Protein AF-A0A934HFM4-F1 (afdb_monomer)

Structure (mmCIF, N/CA/C/O backbone):
data_AF-A0A934HFM4-F1
#
_entry.id   AF-A0A934HFM4-F1
#
loop_
_atom_site.group_PDB
_atom_site.id
_atom_site.type_symbol
_atom_site.label_atom_id
_atom_site.label_alt_id
_atom_site.label_comp_id
_atom_site.label_asym_id
_atom_site.label_entity_id
_atom_site.label_seq_id
_atom_site.pdbx_PDB_ins_code
_atom_site.Cartn_x
_atom_site.Cartn_y
_atom_site.Cartn_z
_atom_site.occupancy
_atom_site.B_iso_or_equiv
_atom_site.auth_seq_id
_atom_site.auth_comp_id
_atom_site.auth_asym_id
_atom_site.auth_atom_id
_atom_site.pdbx_PDB_model_num
ATOM 1 N N . THR A 1 1 ? 18.816 9.258 -0.084 1.00 85.44 1 THR A N 1
ATOM 2 C CA . THR A 1 1 ? 20.287 9.435 -0.317 1.00 85.44 1 THR A CA 1
ATOM 3 C C . THR A 1 1 ? 20.471 10.249 -1.588 1.00 85.44 1 THR A C 1
ATOM 5 O O . THR A 1 1 ? 19.524 10.319 -2.346 1.00 85.44 1 THR A O 1
ATOM 8 N N . VAL A 1 2 ? 21.645 10.829 -1.895 1.00 91.50 2 VAL A N 1
ATOM 9 C CA . VAL A 1 2 ? 21.800 11.616 -3.150 1.00 91.50 2 VAL A CA 1
ATOM 10 C C . VAL A 1 2 ? 21.419 10.801 -4.392 1.00 91.50 2 VAL A C 1
ATOM 12 O O . VAL A 1 2 ? 20.672 11.290 -5.227 1.00 91.50 2 VAL A O 1
ATOM 15 N N . ALA A 1 3 ? 21.865 9.545 -4.488 1.00 91.69 3 ALA A N 1
ATOM 16 C CA . ALA A 1 3 ? 21.500 8.674 -5.605 1.00 91.69 3 ALA A CA 1
ATOM 17 C C . ALA A 1 3 ? 19.986 8.391 -5.676 1.00 91.69 3 ALA A C 1
ATOM 19 O O . ALA A 1 3 ? 19.441 8.343 -6.770 1.00 91.69 3 ALA A O 1
ATOM 20 N N . HIS A 1 4 ? 19.309 8.247 -4.530 1.00 93.00 4 HIS A N 1
ATOM 21 C CA . HIS A 1 4 ? 17.848 8.099 -4.447 1.00 93.00 4 HIS A CA 1
ATOM 22 C C . HIS A 1 4 ? 17.134 9.341 -4.989 1.00 93.00 4 HIS A C 1
ATOM 24 O O . HIS A 1 4 ? 16.337 9.233 -5.913 1.00 93.00 4 HIS A O 1
ATOM 30 N N . GLU A 1 5 ? 17.515 10.530 -4.511 1.00 93.12 5 GLU A N 1
ATOM 31 C CA . GLU A 1 5 ? 16.899 11.785 -4.964 1.00 93.12 5 GLU A CA 1
ATOM 32 C C . GLU A 1 5 ? 17.159 12.056 -6.452 1.00 93.12 5 GLU A C 1
ATOM 34 O O . GLU A 1 5 ? 16.320 12.622 -7.149 1.00 93.12 5 GLU A O 1
ATOM 39 N N . MET A 1 6 ? 18.310 11.624 -6.978 1.00 93.00 6 MET A N 1
ATOM 40 C CA . MET A 1 6 ? 18.587 11.714 -8.412 1.00 93.00 6 MET A CA 1
ATOM 41 C C . MET A 1 6 ? 17.616 10.873 -9.244 1.00 93.00 6 MET A C 1
ATOM 43 O O . MET A 1 6 ? 17.247 11.300 -10.335 1.00 93.00 6 MET A O 1
ATOM 47 N N . VAL A 1 7 ? 17.167 9.714 -8.750 1.00 92.69 7 VAL A N 1
ATOM 48 C CA . VAL A 1 7 ? 16.150 8.918 -9.454 1.00 92.69 7 VAL A CA 1
ATOM 49 C C . VAL A 1 7 ? 14.830 9.683 -9.529 1.00 92.69 7 VAL A C 1
ATOM 51 O O . VAL A 1 7 ? 14.215 9.682 -10.592 1.00 92.69 7 VAL A O 1
ATOM 54 N N . HIS A 1 8 ? 14.439 10.407 -8.476 1.00 93.19 8 HIS A N 1
ATOM 55 C CA . HIS A 1 8 ? 13.252 11.268 -8.518 1.00 93.19 8 HIS A CA 1
ATOM 56 C C . HIS A 1 8 ? 13.361 12.389 -9.559 1.00 93.19 8 HIS A C 1
ATOM 58 O O . HIS A 1 8 ? 12.376 12.707 -10.223 1.00 93.19 8 HIS A O 1
ATOM 64 N N . LEU A 1 9 ? 14.557 12.949 -9.777 1.00 91.06 9 LEU A N 1
ATOM 65 C CA . LEU A 1 9 ? 14.765 13.921 -10.857 1.00 91.06 9 LEU A CA 1
ATOM 66 C C . LEU A 1 9 ? 14.536 13.296 -12.240 1.00 91.06 9 LEU A C 1
ATOM 68 O O . LEU A 1 9 ? 13.876 13.910 -13.073 1.00 91.06 9 LEU A O 1
ATOM 72 N N . TYR A 1 10 ? 15.025 12.075 -12.480 1.00 89.69 10 TYR A N 1
ATOM 73 C CA . TYR A 1 10 ? 14.784 11.369 -13.746 1.00 89.69 10 TYR A CA 1
ATOM 74 C C . TYR A 1 10 ? 13.324 10.964 -13.921 1.00 89.69 10 TYR A C 1
ATOM 76 O O . TYR A 1 10 ? 12.765 11.096 -15.002 1.00 89.69 10 TYR A O 1
ATOM 84 N N . GLN A 1 11 ? 12.693 10.497 -12.852 1.00 91.44 11 GLN A N 1
ATOM 85 C CA . GLN A 1 11 ? 11.262 10.228 -12.804 1.00 91.44 11 GLN A CA 1
ATOM 86 C C . GLN A 1 11 ? 10.446 11.456 -13.223 1.00 91.44 11 GLN A C 1
ATOM 88 O O . GLN A 1 11 ? 9.577 11.347 -14.087 1.00 91.44 11 GLN A O 1
ATOM 93 N N . PHE A 1 12 ? 10.772 12.625 -12.666 1.00 89.69 12 PHE A N 1
ATOM 94 C CA . PHE A 1 12 ? 10.119 13.883 -13.008 1.00 89.69 12 PHE A CA 1
ATOM 95 C C . PHE A 1 12 ? 10.395 14.310 -14.455 1.00 89.69 12 PHE A C 1
ATOM 97 O O . PHE A 1 12 ? 9.470 14.706 -15.154 1.00 89.69 12 PHE A O 1
ATOM 104 N N . ASP A 1 13 ? 11.641 14.207 -14.922 1.00 86.50 13 ASP A N 1
ATOM 105 C CA . ASP A 1 13 ? 12.028 14.568 -16.294 1.00 86.50 13 ASP A CA 1
ATOM 106 C C . ASP A 1 13 ? 11.325 13.693 -17.345 1.00 86.50 13 ASP A C 1
ATOM 108 O O . ASP A 1 13 ? 10.886 14.178 -18.385 1.00 86.50 13 ASP A O 1
ATOM 112 N N . VAL A 1 14 ? 11.165 12.399 -17.049 1.00 84.06 14 VAL A N 1
ATOM 113 C CA . VAL A 1 14 ? 10.568 11.429 -17.971 1.00 84.06 14 VAL A CA 1
ATOM 114 C C . VAL A 1 14 ? 9.040 11.492 -17.960 1.00 84.06 14 VAL A C 1
ATOM 116 O O . VAL A 1 14 ? 8.435 11.505 -19.027 1.00 84.06 14 VAL A O 1
ATOM 119 N N . ILE A 1 15 ? 8.406 11.516 -16.783 1.00 82.12 15 ILE A N 1
ATOM 120 C CA . ILE A 1 15 ? 6.938 11.407 -16.648 1.00 82.12 15 ILE A CA 1
ATOM 121 C C . ILE A 1 15 ? 6.260 12.786 -16.530 1.00 82.12 15 ILE A C 1
ATOM 123 O O . ILE A 1 15 ? 5.061 12.911 -16.767 1.00 82.12 15 ILE A O 1
ATOM 127 N N . GLY A 1 16 ? 7.014 13.851 -16.244 1.00 78.31 16 GLY A N 1
ATOM 128 C CA . GLY A 1 16 ? 6.526 15.232 -16.269 1.00 78.31 16 GLY A CA 1
ATOM 129 C C . GLY A 1 16 ? 5.742 15.673 -15.028 1.00 78.31 16 GLY A C 1
ATOM 130 O O . GLY A 1 16 ? 5.016 16.666 -15.098 1.00 78.31 16 GLY A O 1
ATOM 131 N N . GLY A 1 17 ? 5.852 14.967 -13.898 1.00 74.94 17 GLY A N 1
ATOM 132 C CA . GLY A 1 17 ? 5.107 15.323 -12.690 1.00 74.94 17 GLY A CA 1
ATOM 133 C C . GLY A 1 17 ? 5.270 14.365 -11.512 1.00 74.94 17 GLY A C 1
ATOM 134 O O . GLY A 1 17 ? 6.190 13.549 -11.475 1.00 74.94 17 GLY A O 1
ATOM 135 N N . ILE A 1 18 ? 4.362 14.505 -10.537 1.00 66.62 18 ILE A N 1
ATOM 136 C CA . ILE A 1 18 ? 4.254 13.610 -9.378 1.00 66.62 18 ILE A CA 1
ATOM 137 C C . ILE A 1 18 ? 3.923 12.207 -9.884 1.00 66.62 18 ILE A C 1
ATOM 139 O O . ILE A 1 18 ? 2.978 12.023 -10.651 1.00 66.62 18 ILE A O 1
ATOM 143 N N . ILE A 1 19 ? 4.715 11.229 -9.453 1.00 75.50 19 ILE A N 1
ATOM 144 C CA . ILE A 1 19 ? 4.463 9.824 -9.746 1.00 75.50 19 ILE A CA 1
ATOM 145 C C . ILE A 1 19 ? 3.666 9.239 -8.593 1.00 75.50 19 ILE A C 1
ATOM 147 O O . ILE A 1 19 ? 4.213 8.990 -7.521 1.00 75.50 19 ILE A O 1
ATOM 151 N N . ASP A 1 20 ? 2.394 8.974 -8.858 1.00 76.00 20 ASP A N 1
ATOM 152 C CA . ASP A 1 20 ? 1.568 8.132 -8.007 1.00 76.00 20 ASP A CA 1
ATOM 153 C C . ASP A 1 20 ? 1.519 6.698 -8.549 1.00 76.00 20 ASP A C 1
ATOM 155 O O . ASP A 1 20 ? 1.559 6.484 -9.769 1.00 76.00 20 ASP A O 1
ATOM 159 N N . PRO A 1 21 ? 1.406 5.696 -7.663 1.00 88.19 21 PRO A N 1
ATOM 160 C CA . PRO A 1 21 ? 1.379 5.785 -6.199 1.00 88.19 21 PRO A CA 1
ATOM 161 C C . PRO A 1 21 ? 2.775 5.950 -5.565 1.00 88.19 21 PRO A C 1
ATOM 163 O O . PRO A 1 21 ? 3.782 5.488 -6.103 1.00 88.19 21 PRO A O 1
ATOM 166 N N . LEU A 1 22 ? 2.821 6.533 -4.363 1.00 87.94 22 LEU A N 1
ATOM 167 C CA . LEU A 1 22 ? 4.051 6.829 -3.613 1.00 87.94 22 LEU A CA 1
ATOM 168 C C . LEU A 1 22 ? 4.998 5.626 -3.462 1.00 87.94 22 LEU A C 1
ATOM 170 O O . LEU A 1 22 ? 6.202 5.748 -3.682 1.00 87.94 22 LEU A O 1
ATOM 174 N N . TRP A 1 23 ? 4.462 4.438 -3.161 1.00 91.94 23 TRP A N 1
ATOM 175 C CA . TRP A 1 23 ? 5.264 3.215 -3.041 1.00 91.94 23 TRP A CA 1
ATOM 176 C C . TRP A 1 23 ? 6.020 2.879 -4.336 1.00 91.94 23 TRP A C 1
ATOM 178 O O . TRP A 1 23 ? 7.121 2.337 -4.283 1.00 91.94 23 TRP A O 1
ATOM 188 N N . TRP A 1 24 ? 5.468 3.214 -5.507 1.00 92.31 24 TRP A N 1
ATOM 189 C CA . TRP A 1 24 ? 6.114 2.971 -6.797 1.00 92.31 24 TRP A CA 1
ATOM 190 C C . TRP A 1 24 ? 7.211 3.994 -7.076 1.00 92.31 24 TRP A C 1
ATOM 192 O O . TRP A 1 24 ? 8.294 3.624 -7.534 1.00 92.31 24 TRP A O 1
ATOM 202 N N . ALA A 1 25 ? 6.960 5.274 -6.793 1.00 91.94 25 ALA A N 1
ATOM 203 C CA . ALA A 1 25 ? 7.964 6.325 -6.944 1.00 91.94 25 ALA A CA 1
ATOM 204 C C . ALA A 1 25 ? 9.187 6.046 -6.058 1.00 91.94 25 ALA A C 1
ATOM 206 O O . ALA A 1 25 ? 10.320 5.986 -6.546 1.00 91.94 25 ALA A O 1
ATOM 207 N N . GLU A 1 26 ? 8.942 5.781 -4.779 1.00 91.44 26 GLU A N 1
ATOM 208 C CA . GLU A 1 26 ? 9.978 5.541 -3.779 1.00 91.44 26 GLU A CA 1
ATOM 209 C C . GLU A 1 26 ? 10.646 4.177 -3.922 1.00 91.44 26 GLU A C 1
ATOM 211 O O . GLU A 1 26 ? 11.866 4.059 -3.802 1.00 91.44 26 GLU A O 1
ATOM 216 N N . GLY A 1 27 ? 9.871 3.139 -4.242 1.00 92.62 27 GLY A N 1
ATOM 217 C CA . GLY A 1 27 ? 10.393 1.804 -4.510 1.00 92.62 27 GLY A CA 1
ATOM 218 C C . GLY A 1 27 ? 11.357 1.790 -5.694 1.00 92.62 27 GLY A C 1
ATOM 219 O O . GLY A 1 27 ? 12.437 1.207 -5.600 1.00 92.62 27 GLY A O 1
ATOM 220 N N . GLN A 1 28 ? 11.027 2.494 -6.784 1.00 91.88 28 GLN A N 1
ATOM 221 C CA . GLN A 1 28 ? 11.945 2.678 -7.912 1.00 91.88 28 GLN A CA 1
ATOM 222 C C . GLN A 1 28 ? 13.210 3.426 -7.492 1.00 91.88 28 GLN A C 1
ATOM 224 O O . GLN A 1 28 ? 14.312 2.976 -7.807 1.00 91.88 28 GLN A O 1
ATOM 229 N N . ALA A 1 29 ? 13.072 4.545 -6.778 1.00 92.25 29 ALA A N 1
ATOM 230 C CA . ALA A 1 29 ? 14.218 5.331 -6.334 1.00 92.25 29 ALA A CA 1
ATOM 231 C C . ALA A 1 29 ? 15.156 4.520 -5.433 1.00 92.25 29 ALA A C 1
ATOM 233 O O . ALA A 1 29 ? 16.379 4.549 -5.610 1.00 92.25 29 ALA A O 1
ATOM 234 N N . ASN A 1 30 ? 14.598 3.691 -4.552 1.00 90.88 30 ASN A N 1
ATOM 235 C CA . ASN A 1 30 ? 15.382 2.809 -3.703 1.00 90.88 30 ASN A CA 1
ATOM 236 C C . ASN A 1 30 ? 16.054 1.691 -4.521 1.00 90.88 30 ASN A C 1
ATOM 238 O O . ASN A 1 30 ? 17.256 1.460 -4.376 1.00 90.88 30 ASN A O 1
ATOM 242 N N . TRP A 1 31 ? 15.314 1.049 -5.432 1.00 92.25 31 TRP A N 1
ATOM 243 C CA . TRP A 1 31 ? 15.823 -0.042 -6.267 1.00 92.25 31 TRP A CA 1
ATOM 244 C C . TRP A 1 31 ? 16.975 0.416 -7.175 1.00 92.25 31 TRP A C 1
ATOM 246 O O . TRP A 1 31 ? 18.051 -0.187 -7.156 1.00 92.25 31 TRP A O 1
ATOM 256 N N . PHE A 1 32 ? 16.794 1.521 -7.910 1.00 91.00 32 PHE A N 1
ATOM 257 C CA . PHE A 1 32 ? 17.807 2.067 -8.822 1.00 91.00 32 PHE A CA 1
ATOM 258 C C . PHE A 1 32 ? 19.017 2.662 -8.092 1.00 91.00 32 PHE A C 1
ATOM 260 O O . PHE A 1 32 ? 20.119 2.650 -8.639 1.00 91.00 32 PHE A O 1
ATOM 267 N N . SER A 1 33 ? 18.850 3.162 -6.863 1.00 90.25 33 SER A N 1
ATOM 268 C CA . SER A 1 33 ? 19.958 3.761 -6.109 1.00 90.25 33 SER A CA 1
ATOM 269 C C . SER A 1 33 ? 20.788 2.757 -5.308 1.00 90.25 33 SER A C 1
ATOM 271 O O . SER A 1 33 ? 21.957 3.034 -5.030 1.00 90.25 33 SER A O 1
ATOM 273 N N . ARG A 1 34 ? 20.215 1.607 -4.926 1.00 81.62 34 ARG A N 1
ATOM 274 C CA . ARG A 1 34 ? 20.880 0.615 -4.059 1.00 81.62 34 ARG A CA 1
ATOM 275 C C . ARG A 1 34 ? 21.096 -0.756 -4.698 1.00 81.62 34 ARG A C 1
ATOM 277 O O . ARG A 1 34 ? 21.704 -1.612 -4.062 1.00 81.62 34 ARG A O 1
ATOM 284 N N . GLY A 1 35 ? 20.643 -0.969 -5.935 1.00 63.75 35 GLY A N 1
ATOM 285 C CA . GLY A 1 35 ? 20.984 -2.152 -6.730 1.00 63.75 35 GLY A CA 1
ATOM 286 C C . GLY A 1 35 ? 20.452 -3.473 -6.169 1.00 63.75 35 GLY A C 1
ATOM 287 O O . GLY A 1 35 ? 21.178 -4.462 -6.166 1.00 63.75 35 GLY A O 1
ATOM 288 N N . GLY A 1 36 ? 19.203 -3.499 -5.690 1.00 58.69 36 GLY A N 1
ATOM 289 C CA . GLY A 1 36 ? 18.570 -4.739 -5.220 1.00 58.69 36 GLY A CA 1
ATOM 290 C C . GLY A 1 36 ? 19.007 -5.173 -3.817 1.00 58.69 36 GLY A C 1
ATOM 291 O O . GLY A 1 36 ? 19.339 -6.335 -3.599 1.00 58.69 36 GLY A O 1
ATOM 292 N N . THR A 1 37 ? 18.990 -4.241 -2.854 1.00 63.06 37 THR A N 1
ATOM 293 C CA . THR A 1 37 ? 19.002 -4.561 -1.405 1.00 63.06 37 THR A CA 1
ATOM 294 C C . THR A 1 37 ? 17.959 -5.658 -1.109 1.00 63.06 37 THR A C 1
ATOM 296 O O . THR A 1 37 ? 16.985 -5.745 -1.858 1.00 63.06 37 THR A O 1
ATOM 299 N N . PRO A 1 38 ? 18.100 -6.513 -0.075 1.00 80.12 38 PRO A N 1
ATOM 300 C CA . PRO A 1 38 ? 17.178 -7.634 0.124 1.00 80.12 38 PRO A CA 1
ATOM 301 C C . PRO A 1 38 ? 15.813 -7.197 0.699 1.00 80.12 38 PRO A C 1
ATOM 303 O O . PRO A 1 38 ? 15.416 -7.595 1.793 1.00 80.12 38 PRO A O 1
ATOM 306 N N . TYR A 1 39 ? 15.068 -6.393 -0.064 1.00 90.12 39 TYR A N 1
ATOM 307 C CA . TYR A 1 39 ? 13.703 -5.952 0.231 1.00 90.12 39 TYR A CA 1
ATOM 308 C C . TYR A 1 39 ? 12.799 -7.156 0.507 1.00 90.12 39 TYR A C 1
ATOM 310 O O . TYR A 1 39 ? 12.068 -7.188 1.493 1.00 90.12 39 TYR A O 1
ATOM 318 N N . ASP A 1 40 ? 12.934 -8.205 -0.308 1.00 92.88 40 ASP A N 1
ATOM 319 C CA . ASP A 1 40 ? 12.145 -9.425 -0.168 1.00 92.88 40 ASP A CA 1
ATOM 320 C C . ASP A 1 40 ? 12.446 -10.175 1.140 1.00 92.88 40 ASP A C 1
ATOM 322 O O . ASP A 1 40 ? 11.560 -10.826 1.687 1.00 92.88 40 ASP A O 1
ATOM 326 N N . GLU A 1 41 ? 13.676 -10.116 1.666 1.00 92.31 41 GLU A N 1
ATOM 327 C CA . GLU A 1 41 ? 14.017 -10.759 2.945 1.00 92.31 41 GLU A CA 1
ATOM 328 C C . GLU A 1 41 ? 13.379 -10.019 4.120 1.00 92.31 41 GLU A C 1
ATOM 330 O O . GLU A 1 41 ? 12.773 -10.659 4.984 1.00 92.31 41 GLU A O 1
ATOM 335 N N . ARG A 1 42 ? 13.448 -8.678 4.125 1.00 92.31 42 ARG A N 1
ATOM 336 C CA . ARG A 1 42 ? 12.773 -7.867 5.146 1.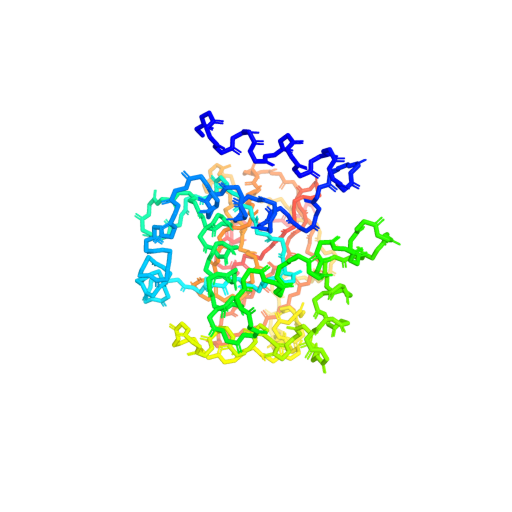00 92.31 42 ARG A CA 1
ATOM 337 C C . ARG A 1 42 ? 11.263 -8.068 5.092 1.00 92.31 42 ARG A C 1
ATOM 339 O O . ARG A 1 42 ? 10.660 -8.317 6.132 1.00 92.31 42 ARG A O 1
ATOM 346 N N . LEU A 1 43 ? 10.651 -8.047 3.906 1.00 94.69 43 LEU A N 1
ATOM 347 C CA . LEU A 1 43 ? 9.214 -8.297 3.775 1.00 94.69 43 LEU A CA 1
ATOM 348 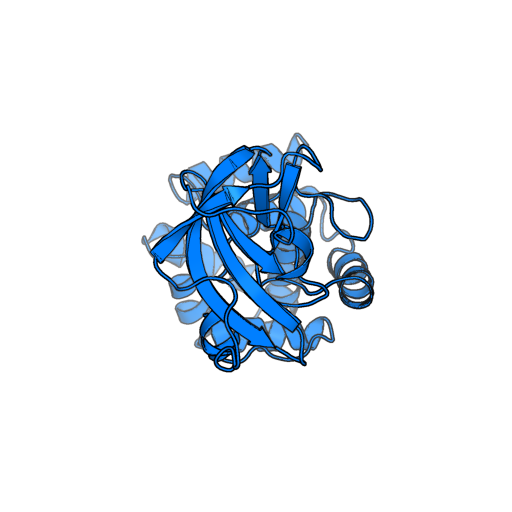C C . LEU A 1 43 ? 8.838 -9.699 4.265 1.00 94.69 43 LEU A C 1
ATOM 350 O O . LEU A 1 43 ? 7.905 -9.824 5.052 1.00 94.69 43 LEU A O 1
ATOM 354 N N . ARG A 1 44 ? 9.592 -10.746 3.898 1.00 94.50 44 ARG A N 1
ATOM 355 C CA . ARG A 1 44 ? 9.366 -12.111 4.414 1.00 94.50 44 ARG A CA 1
ATOM 356 C C . ARG A 1 44 ? 9.456 -12.186 5.936 1.00 94.50 44 ARG A C 1
ATOM 358 O O . ARG A 1 44 ? 8.677 -12.913 6.546 1.00 94.50 44 ARG A O 1
ATOM 365 N N . HIS A 1 45 ? 10.359 -11.429 6.556 1.00 93.56 45 HIS A N 1
ATOM 366 C CA . HIS A 1 45 ? 10.408 -11.310 8.010 1.00 93.56 45 HIS A CA 1
ATOM 367 C C . HIS A 1 45 ? 9.178 -10.576 8.566 1.00 93.56 45 HIS A C 1
ATOM 369 O O . HIS A 1 45 ? 8.513 -11.100 9.461 1.00 93.56 45 HIS A O 1
ATOM 375 N N . LEU A 1 46 ? 8.833 -9.415 8.006 1.00 92.75 46 LEU A N 1
ATOM 376 C CA . LEU A 1 46 ? 7.698 -8.592 8.433 1.00 92.75 46 LEU A CA 1
ATOM 377 C C . LEU A 1 46 ? 6.368 -9.343 8.374 1.00 92.75 46 LEU A C 1
ATOM 379 O O . LEU A 1 46 ? 5.568 -9.214 9.291 1.00 92.75 46 LEU A O 1
ATOM 383 N N . ILE A 1 47 ? 6.152 -10.188 7.365 1.00 93.62 47 ILE A N 1
ATOM 384 C CA . ILE A 1 47 ? 4.925 -10.992 7.219 1.00 93.62 47 ILE A CA 1
ATOM 385 C C . ILE A 1 47 ? 4.692 -11.927 8.423 1.00 93.62 47 ILE A C 1
ATOM 387 O O . ILE A 1 47 ? 3.554 -12.273 8.755 1.00 93.62 47 ILE A O 1
ATOM 391 N N . THR A 1 48 ? 5.760 -12.327 9.124 1.00 92.31 48 THR A N 1
ATOM 392 C CA . THR A 1 48 ? 5.642 -13.120 10.360 1.00 92.31 48 THR A CA 1
ATOM 393 C C . THR A 1 48 ? 5.189 -12.292 11.565 1.00 92.31 48 THR A C 1
ATOM 395 O O . THR A 1 48 ? 4.686 -12.856 12.535 1.00 92.31 48 THR A O 1
ATOM 398 N N . LEU A 1 49 ? 5.329 -10.966 11.499 1.00 91.50 49 LEU A N 1
ATOM 399 C CA . LEU A 1 49 ? 5.077 -10.030 12.594 1.00 91.50 49 LEU A CA 1
ATOM 400 C C . LEU A 1 49 ? 3.778 -9.233 12.408 1.00 91.50 49 LEU A C 1
ATOM 402 O O . LEU A 1 49 ? 3.092 -8.957 13.388 1.00 91.50 49 LEU A O 1
ATOM 406 N N . GLN A 1 50 ? 3.429 -8.886 11.169 1.00 90.38 50 GLN A N 1
ATOM 407 C CA . GLN A 1 50 ? 2.305 -8.010 10.829 1.00 90.38 50 GLN A CA 1
ATOM 408 C C . GLN A 1 50 ? 1.636 -8.415 9.510 1.00 90.38 50 GLN A C 1
ATOM 410 O O . GLN A 1 50 ? 2.223 -9.137 8.701 1.00 90.38 50 GLN A O 1
ATOM 415 N N . ASP A 1 51 ? 0.424 -7.914 9.274 1.00 89.06 51 ASP A N 1
ATOM 416 C CA . ASP A 1 51 ? -0.208 -8.006 7.958 1.00 89.06 51 ASP A CA 1
ATOM 417 C C . ASP A 1 51 ? 0.387 -6.941 7.018 1.00 89.06 51 ASP A C 1
ATOM 419 O O . ASP A 1 51 ? 0.693 -5.822 7.435 1.0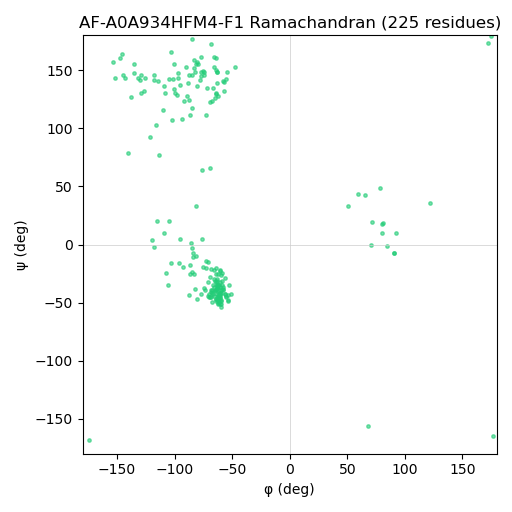0 89.06 51 ASP A O 1
ATOM 423 N N . LEU A 1 52 ? 0.585 -7.288 5.741 1.00 89.69 52 LEU A N 1
ATOM 424 C CA . LEU A 1 52 ? 1.026 -6.325 4.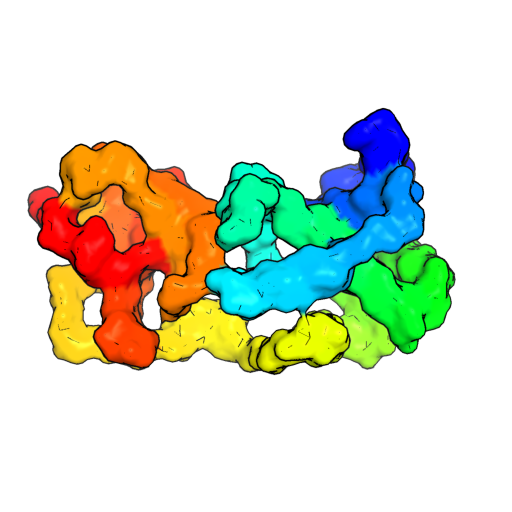727 1.00 89.69 52 LEU A CA 1
ATOM 425 C C . LEU A 1 52 ? -0.175 -5.752 3.966 1.00 89.69 52 LEU A C 1
ATOM 427 O O . LEU A 1 52 ? -1.042 -6.537 3.555 1.00 89.69 52 LEU A O 1
ATOM 431 N N . PRO A 1 53 ? -0.192 -4.430 3.707 1.00 87.94 53 PRO A N 1
ATOM 432 C CA . PRO A 1 53 ? -1.269 -3.776 2.985 1.00 87.94 53 PRO A CA 1
ATOM 433 C C . PRO A 1 53 ? -1.282 -4.210 1.515 1.00 87.94 53 PRO A C 1
ATOM 435 O O . PRO A 1 53 ? -0.392 -4.912 1.020 1.00 87.94 53 PRO A O 1
ATOM 438 N N . THR A 1 54 ? -2.323 -3.797 0.803 1.00 89.19 54 THR A N 1
ATOM 439 C CA . THR A 1 54 ? -2.421 -4.006 -0.644 1.00 89.19 54 THR A CA 1
ATOM 440 C C . THR A 1 54 ? -1.620 -2.941 -1.399 1.00 89.19 54 THR A C 1
ATOM 442 O O . THR A 1 54 ? -1.427 -1.839 -0.892 1.00 89.19 54 THR A O 1
ATOM 445 N N . LEU A 1 55 ? -1.167 -3.226 -2.624 1.00 90.88 55 LEU A N 1
ATOM 446 C CA . LEU A 1 55 ? -0.520 -2.200 -3.466 1.00 90.88 55 LEU A CA 1
ATOM 447 C C . LEU A 1 55 ? -1.526 -1.171 -4.013 1.00 90.88 55 LEU A C 1
ATOM 449 O O . LEU A 1 55 ? -1.129 -0.119 -4.509 1.00 90.88 55 LEU A O 1
ATOM 453 N N . THR A 1 56 ? -2.820 -1.475 -3.915 1.00 85.75 56 THR A N 1
ATOM 454 C CA . THR A 1 56 ? -3.933 -0.578 -4.244 1.00 85.75 56 THR A CA 1
ATOM 455 C C . THR A 1 56 ? -4.359 0.320 -3.082 1.00 85.75 56 THR A C 1
ATOM 457 O O . THR A 1 56 ? -5.038 1.314 -3.312 1.00 85.75 56 THR A O 1
ATOM 460 N N . SER A 1 57 ? -3.985 -0.013 -1.843 1.00 79.69 57 SER A N 1
ATOM 461 C CA . SER A 1 57 ? -4.201 0.854 -0.680 1.00 79.69 57 SER A CA 1
ATOM 462 C C . SER A 1 57 ? -3.094 1.896 -0.564 1.00 79.69 57 SER A C 1
ATOM 464 O O . SER A 1 57 ? -1.991 1.712 -1.078 1.00 79.69 57 SER A O 1
ATOM 466 N N . GLU A 1 58 ? -3.373 2.982 0.149 1.00 76.94 58 GLU A N 1
ATOM 467 C CA . GLU A 1 58 ? -2.356 3.970 0.486 1.00 76.94 58 GLU A CA 1
ATOM 468 C C . GLU A 1 58 ? -1.299 3.347 1.413 1.00 76.94 58 GLU A C 1
ATOM 470 O O . GLU A 1 58 ? -1.623 2.760 2.446 1.00 76.94 58 GLU A O 1
ATOM 475 N N . ILE A 1 59 ? -0.025 3.447 1.024 1.00 82.44 59 ILE A N 1
ATOM 476 C CA . ILE A 1 59 ? 1.108 2.937 1.802 1.00 82.44 59 ILE A CA 1
ATOM 477 C C . ILE A 1 59 ? 1.964 4.129 2.214 1.00 82.44 59 ILE A C 1
ATOM 479 O O . ILE A 1 59 ? 2.722 4.682 1.418 1.00 82.44 59 ILE A O 1
ATOM 483 N N . THR A 1 60 ? 1.838 4.519 3.475 1.00 72.31 60 THR A N 1
ATOM 484 C CA . THR A 1 60 ? 2.597 5.621 4.072 1.00 72.31 60 THR A CA 1
ATOM 485 C C . THR A 1 60 ? 4.052 5.226 4.340 1.00 72.31 60 THR A C 1
ATOM 487 O O . THR A 1 60 ? 4.326 4.088 4.727 1.00 72.31 60 THR A O 1
ATOM 490 N N . LEU A 1 61 ? 4.981 6.176 4.204 1.00 70.56 61 LEU A N 1
ATOM 491 C CA . LEU A 1 61 ? 6.429 5.929 4.304 1.00 70.56 61 LEU A CA 1
ATOM 492 C C . LEU A 1 61 ? 7.034 6.125 5.699 1.00 70.56 61 LEU A C 1
ATOM 494 O O . LEU A 1 61 ? 8.128 5.637 5.947 1.00 70.56 61 LEU A O 1
ATOM 498 N N . ASP A 1 62 ? 6.360 6.851 6.592 1.00 72.88 62 ASP A N 1
ATOM 499 C CA . ASP A 1 62 ? 6.967 7.316 7.852 1.00 72.88 62 ASP A CA 1
ATOM 500 C C . ASP A 1 62 ? 6.426 6.599 9.096 1.00 72.88 62 ASP A C 1
ATOM 502 O O . ASP A 1 62 ? 6.708 6.979 10.237 1.00 72.88 62 ASP A O 1
ATOM 506 N N . ILE A 1 63 ? 5.646 5.537 8.896 1.00 77.00 63 ILE A N 1
ATOM 507 C CA . ILE A 1 63 ? 5.086 4.753 9.993 1.00 77.00 63 ILE A CA 1
ATOM 508 C C . ILE A 1 63 ? 6.046 3.615 10.318 1.00 77.00 63 ILE A C 1
ATOM 510 O O . ILE A 1 63 ? 6.388 2.805 9.458 1.00 77.00 63 ILE A O 1
ATOM 514 N N . LYS A 1 64 ? 6.482 3.538 11.581 1.00 84.81 64 LYS A N 1
ATOM 515 C CA . LYS A 1 64 ? 7.292 2.413 12.059 1.00 84.81 64 LYS A CA 1
ATOM 516 C C . LYS A 1 64 ? 6.489 1.123 11.991 1.00 84.81 64 LYS A C 1
ATOM 518 O O . LYS A 1 64 ? 5.388 1.044 12.527 1.00 84.81 64 LYS A O 1
ATOM 523 N N . GLN A 1 65 ? 7.092 0.118 11.376 1.00 88.44 65 GLN A N 1
ATOM 524 C CA . GLN A 1 65 ? 6.538 -1.224 11.278 1.00 88.44 65 GLN A CA 1
ATOM 525 C C . GLN A 1 65 ? 6.870 -2.045 12.532 1.00 88.44 65 GLN A C 1
ATOM 527 O O . GLN A 1 65 ? 7.584 -1.583 13.426 1.00 88.44 65 GLN A O 1
ATOM 532 N N . ALA A 1 66 ? 6.363 -3.273 12.611 1.00 88.31 66 ALA A N 1
ATOM 533 C CA . ALA A 1 66 ? 6.554 -4.181 13.741 1.00 88.31 66 ALA A CA 1
ATOM 534 C C . ALA A 1 66 ? 8.029 -4.544 14.001 1.00 88.31 66 ALA A C 1
ATOM 536 O O . ALA A 1 66 ? 8.383 -4.901 15.123 1.00 88.31 66 ALA A O 1
ATOM 537 N N . ASP A 1 67 ? 8.901 -4.408 13.000 1.00 89.12 67 ASP A N 1
ATOM 538 C CA . ASP A 1 67 ? 10.357 -4.544 13.141 1.00 89.12 67 ASP A CA 1
ATOM 539 C C . ASP A 1 67 ? 11.068 -3.244 13.578 1.00 89.12 67 ASP A C 1
ATOM 541 O O . ASP A 1 67 ? 12.289 -3.212 13.731 1.00 89.12 67 ASP A O 1
ATOM 545 N N . GLY A 1 68 ? 10.312 -2.166 13.803 1.00 88.00 68 GLY A N 1
ATOM 546 C CA . GLY A 1 68 ? 10.796 -0.866 14.261 1.00 88.00 68 GLY A CA 1
ATOM 547 C C . GLY A 1 68 ? 11.304 0.071 13.161 1.00 88.00 68 GLY A C 1
ATOM 548 O O . GLY A 1 68 ? 11.688 1.202 13.482 1.00 88.00 68 GLY A O 1
ATOM 549 N N . LEU A 1 69 ? 11.296 -0.352 11.893 1.00 87.25 69 LEU A N 1
ATOM 550 C CA . LEU A 1 69 ? 11.799 0.422 10.754 1.00 87.25 69 LEU A CA 1
ATOM 551 C C . LEU A 1 69 ? 10.644 1.075 9.964 1.00 87.25 69 LEU A C 1
ATOM 553 O O . LEU A 1 69 ? 9.590 0.453 9.819 1.00 87.25 69 LEU A O 1
ATOM 557 N N . PRO A 1 70 ? 10.801 2.307 9.441 1.00 85.31 70 PRO A N 1
ATOM 558 C CA . PRO A 1 70 ? 9.715 3.024 8.766 1.00 85.31 70 PRO A CA 1
ATOM 559 C C . PRO A 1 70 ? 9.540 2.668 7.276 1.00 85.31 70 PRO A C 1
ATOM 561 O O . PRO A 1 70 ? 8.517 2.984 6.690 1.00 85.31 70 PRO A O 1
ATOM 564 N N . ASP A 1 71 ? 10.475 1.943 6.655 1.00 88.06 71 ASP A N 1
ATOM 565 C CA . ASP A 1 71 ? 10.626 1.934 5.189 1.00 88.06 71 ASP A CA 1
ATOM 566 C C . ASP A 1 71 ? 9.655 1.009 4.408 1.00 88.06 71 ASP A C 1
ATOM 568 O O . ASP A 1 71 ? 10.040 0.409 3.406 1.00 88.06 71 ASP A O 1
ATOM 572 N N . LEU A 1 72 ? 8.409 0.814 4.860 1.00 90.31 72 LEU A N 1
ATOM 573 C CA . LEU A 1 72 ? 7.507 -0.187 4.264 1.00 90.31 72 LEU A CA 1
ATOM 574 C C . LEU A 1 72 ? 7.204 0.078 2.784 1.00 90.31 72 LEU A C 1
ATOM 576 O O . LEU A 1 72 ? 7.322 -0.834 1.968 1.00 90.31 72 LEU A O 1
ATOM 580 N N . GLY A 1 73 ? 6.812 1.307 2.433 1.00 90.12 73 GLY A N 1
ATOM 581 C CA . GLY A 1 73 ? 6.467 1.644 1.047 1.00 90.12 73 GLY A CA 1
ATOM 582 C C . GLY A 1 73 ? 7.653 1.499 0.093 1.00 90.12 73 GLY A C 1
ATOM 583 O O . GLY A 1 73 ? 7.487 0.992 -1.017 1.00 90.12 73 GLY A O 1
ATOM 584 N N . TYR A 1 74 ? 8.857 1.844 0.557 1.00 91.62 74 TYR A N 1
ATOM 585 C CA . TYR A 1 74 ? 10.095 1.636 -0.192 1.00 91.62 74 TYR A CA 1
ATOM 586 C C . TYR A 1 74 ? 10.341 0.153 -0.477 1.00 91.62 74 TYR A C 1
ATOM 588 O O . TYR A 1 74 ? 10.643 -0.217 -1.611 1.00 91.62 74 TYR A O 1
ATOM 596 N N . ASP A 1 75 ? 10.207 -0.697 0.541 1.00 92.62 75 ASP A N 1
ATOM 597 C CA . ASP A 1 75 ? 10.466 -2.129 0.419 1.00 92.62 75 ASP A CA 1
ATOM 598 C C . ASP A 1 75 ? 9.416 -2.832 -0.431 1.00 92.62 75 ASP A C 1
ATOM 600 O O . ASP A 1 75 ? 9.771 -3.624 -1.302 1.00 92.62 75 ASP A O 1
ATOM 604 N N . MET A 1 76 ? 8.131 -2.534 -0.218 1.00 94.31 76 MET A N 1
ATOM 605 C CA . MET A 1 76 ? 7.044 -3.107 -1.012 1.00 94.31 76 MET A CA 1
ATOM 606 C C . MET A 1 76 ? 7.191 -2.739 -2.487 1.00 94.31 76 MET A C 1
ATOM 608 O O . MET A 1 76 ? 7.098 -3.618 -3.344 1.00 94.31 76 MET A O 1
ATOM 612 N N . GLY A 1 77 ? 7.496 -1.476 -2.796 1.00 94.06 77 GLY A N 1
ATOM 613 C CA . GLY A 1 77 ? 7.690 -1.056 -4.178 1.00 94.06 77 GLY A CA 1
ATOM 614 C C . GLY A 1 77 ? 8.932 -1.643 -4.829 1.00 94.06 77 GLY A C 1
ATOM 615 O O . GLY A 1 77 ? 8.854 -2.163 -5.941 1.00 94.06 77 GLY A O 1
ATOM 616 N N . ALA A 1 78 ? 10.070 -1.627 -4.134 1.00 94.19 78 ALA A N 1
ATOM 617 C CA . ALA A 1 78 ? 11.298 -2.204 -4.665 1.00 94.19 78 ALA A CA 1
ATOM 618 C C . ALA A 1 78 ? 11.202 -3.734 -4.822 1.00 94.19 78 ALA A C 1
ATOM 620 O O . ALA A 1 78 ? 11.718 -4.279 -5.798 1.00 94.19 78 ALA A O 1
ATOM 621 N N . SER A 1 79 ? 10.496 -4.419 -3.916 1.00 95.44 79 SER A N 1
ATOM 622 C CA . SER A 1 79 ? 10.172 -5.847 -4.019 1.00 95.44 79 SER A CA 1
ATOM 623 C C . SER A 1 79 ? 9.272 -6.148 -5.215 1.00 95.44 79 SER A C 1
ATOM 625 O O . SER A 1 79 ? 9.563 -7.064 -5.986 1.00 95.44 79 SER A O 1
ATOM 627 N N . PHE A 1 80 ? 8.206 -5.365 -5.416 1.00 95.38 80 PHE A N 1
ATOM 628 C CA . PHE A 1 80 ? 7.316 -5.546 -6.561 1.00 95.38 80 PHE A CA 1
ATOM 629 C C . PHE A 1 80 ? 8.066 -5.363 -7.884 1.00 95.38 80 PHE A C 1
ATOM 631 O O . PHE A 1 80 ? 7.914 -6.179 -8.789 1.00 95.38 80 PHE A O 1
ATOM 638 N N . ILE A 1 81 ? 8.941 -4.355 -7.976 1.00 93.88 81 ILE A N 1
ATOM 639 C CA . ILE A 1 81 ? 9.825 -4.164 -9.134 1.00 93.88 81 ILE A CA 1
ATOM 640 C C . ILE A 1 81 ? 10.736 -5.379 -9.305 1.00 93.88 81 ILE A C 1
ATOM 642 O O . ILE A 1 81 ? 10.768 -5.956 -10.386 1.00 93.88 81 ILE A O 1
ATOM 646 N N . ASN A 1 82 ? 11.431 -5.814 -8.250 1.00 93.00 82 ASN A N 1
ATOM 647 C CA . ASN A 1 82 ? 12.330 -6.967 -8.314 1.00 93.00 82 ASN A CA 1
ATOM 648 C C . ASN A 1 82 ? 11.623 -8.216 -8.868 1.00 93.00 82 ASN A C 1
ATOM 650 O O . ASN A 1 82 ? 12.101 -8.850 -9.811 1.00 93.00 82 ASN A O 1
ATOM 654 N N . TRP A 1 83 ? 10.439 -8.522 -8.333 1.00 94.62 83 TRP A N 1
ATOM 655 C CA . TRP A 1 83 ? 9.595 -9.616 -8.798 1.00 94.62 83 TRP A CA 1
ATOM 656 C C . TRP A 1 83 ? 9.143 -9.428 -10.251 1.00 94.62 83 TRP A C 1
ATOM 658 O O . TRP A 1 83 ? 9.263 -10.357 -11.053 1.00 94.62 83 TRP A O 1
ATOM 668 N N . LEU A 1 84 ? 8.668 -8.238 -10.618 1.00 94.81 84 LEU A N 1
ATOM 669 C CA . LEU A 1 84 ? 8.187 -7.941 -11.963 1.00 94.81 84 LEU A CA 1
ATOM 670 C C . LEU A 1 84 ? 9.294 -8.153 -13.002 1.00 94.81 84 LEU A C 1
ATOM 672 O O . LEU A 1 84 ? 9.088 -8.857 -13.990 1.00 94.81 84 LEU A O 1
ATOM 676 N N . LEU A 1 85 ? 10.493 -7.613 -12.766 1.00 92.06 85 LEU A N 1
ATOM 677 C CA . LEU A 1 85 ? 11.619 -7.779 -13.690 1.00 92.06 85 LEU A CA 1
ATOM 678 C C . LEU A 1 85 ? 12.063 -9.246 -13.769 1.00 92.06 85 LEU A C 1
ATOM 680 O O . LEU A 1 85 ? 12.349 -9.739 -14.861 1.00 92.06 85 LEU A O 1
ATOM 684 N N . ALA A 1 86 ? 12.070 -9.967 -12.646 1.00 92.50 86 ALA A N 1
ATOM 685 C CA . ALA A 1 86 ? 12.452 -11.376 -12.615 1.00 92.50 86 ALA A CA 1
ATOM 686 C C . ALA A 1 86 ? 11.477 -12.296 -13.377 1.00 92.50 86 ALA A C 1
ATOM 688 O O . ALA A 1 86 ? 11.908 -13.320 -13.905 1.00 92.50 86 ALA A O 1
ATOM 689 N N . ASN A 1 87 ? 10.187 -11.949 -13.451 1.00 94.25 87 ASN A N 1
ATOM 690 C CA . ASN A 1 87 ? 9.147 -12.838 -13.990 1.00 94.25 87 ASN A CA 1
ATOM 691 C C . ASN A 1 87 ? 8.605 -12.420 -15.365 1.00 94.25 87 ASN A C 1
ATOM 693 O O . ASN A 1 87 ? 8.115 -13.270 -16.105 1.00 94.25 87 ASN A O 1
ATOM 697 N N . TYR A 1 88 ? 8.699 -11.138 -15.726 1.00 92.50 88 TYR A N 1
ATOM 698 C CA . TYR A 1 88 ? 7.987 -10.584 -16.883 1.00 92.50 88 TYR A CA 1
ATOM 699 C C . TYR A 1 88 ? 8.893 -9.995 -17.975 1.00 92.50 88 TYR A C 1
ATOM 701 O O . TYR A 1 88 ? 8.391 -9.518 -18.990 1.00 92.50 88 TYR A O 1
ATOM 709 N N . GLY A 1 89 ? 10.219 -10.090 -17.837 1.00 87.19 89 GLY A N 1
ATOM 710 C CA . GLY A 1 89 ? 11.146 -9.786 -18.937 1.00 87.19 89 GLY A CA 1
ATOM 711 C C . GLY A 1 89 ? 12.158 -8.685 -18.651 1.00 87.19 89 GLY A C 1
ATOM 712 O O . GLY A 1 89 ? 12.488 -7.928 -19.557 1.00 87.19 89 GLY A O 1
ATOM 713 N N . GLY A 1 90 ? 12.654 -8.598 -17.417 1.00 91.31 90 GLY A N 1
ATOM 714 C CA . GLY A 1 90 ? 13.793 -7.753 -17.074 1.00 91.31 90 GLY A CA 1
ATOM 715 C C . GLY A 1 90 ? 13.502 -6.260 -17.173 1.00 91.31 90 GLY A C 1
ATOM 716 O O . GLY A 1 90 ? 12.360 -5.817 -17.070 1.00 91.31 90 GLY A O 1
ATOM 717 N N . ILE A 1 91 ? 14.557 -5.472 -17.365 1.00 92.06 91 ILE A N 1
ATOM 718 C CA . ILE A 1 91 ? 14.476 -4.008 -17.394 1.00 92.06 91 ILE A CA 1
ATOM 719 C C . ILE A 1 91 ? 13.630 -3.486 -18.568 1.00 92.06 91 ILE A C 1
ATOM 721 O O . ILE A 1 91 ? 13.015 -2.427 -18.468 1.00 92.06 91 ILE A O 1
ATOM 725 N N . GLU A 1 92 ? 13.518 -4.247 -19.658 1.00 95.00 92 GLU A N 1
ATOM 726 C CA . GLU A 1 92 ? 12.661 -3.924 -20.79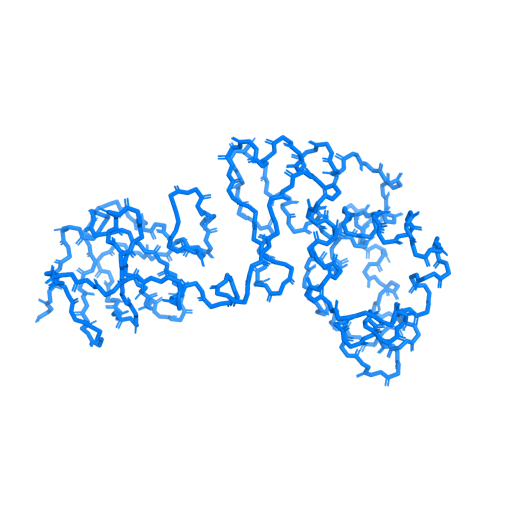7 1.00 95.00 92 GLU A CA 1
ATOM 727 C C . GLU A 1 92 ? 11.172 -3.882 -20.416 1.00 95.00 92 GLU A C 1
ATOM 729 O O . GLU A 1 92 ? 10.414 -3.089 -20.980 1.00 95.00 92 GLU A O 1
ATOM 734 N N . MET A 1 93 ? 10.747 -4.697 -19.442 1.00 94.19 93 MET A N 1
ATOM 735 C CA . MET A 1 93 ? 9.390 -4.658 -18.886 1.00 94.19 93 MET A CA 1
ATOM 736 C C . MET A 1 93 ? 9.115 -3.306 -18.215 1.00 94.19 93 MET A C 1
ATOM 738 O O . MET A 1 93 ? 8.114 -2.656 -18.521 1.00 94.19 93 MET A O 1
ATOM 742 N N . HIS A 1 94 ? 10.043 -2.836 -17.375 1.00 93.19 94 HIS A N 1
ATOM 743 C CA . HIS A 1 94 ? 9.962 -1.516 -16.740 1.00 93.19 94 HIS A CA 1
ATOM 744 C C . HIS A 1 94 ? 9.916 -0.390 -17.776 1.00 93.19 94 HIS A C 1
ATOM 746 O O . HIS A 1 94 ? 9.004 0.431 -17.735 1.00 93.19 94 HIS A O 1
ATOM 752 N N . ALA A 1 95 ? 10.804 -0.415 -18.774 1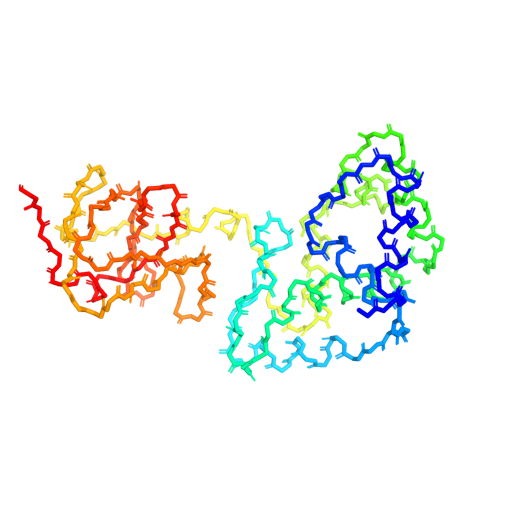.00 93.62 95 ALA A N 1
ATOM 753 C CA . ALA A 1 95 ? 10.837 0.602 -19.825 1.00 93.62 95 ALA A CA 1
ATOM 754 C C . ALA A 1 95 ? 9.510 0.704 -20.599 1.00 93.62 95 ALA A C 1
ATOM 756 O O . ALA A 1 95 ? 9.057 1.804 -20.924 1.00 93.62 95 ALA A O 1
ATOM 757 N N . ARG A 1 96 ? 8.852 -0.431 -20.878 1.00 96.12 96 ARG A N 1
ATOM 758 C CA . ARG A 1 96 ? 7.536 -0.44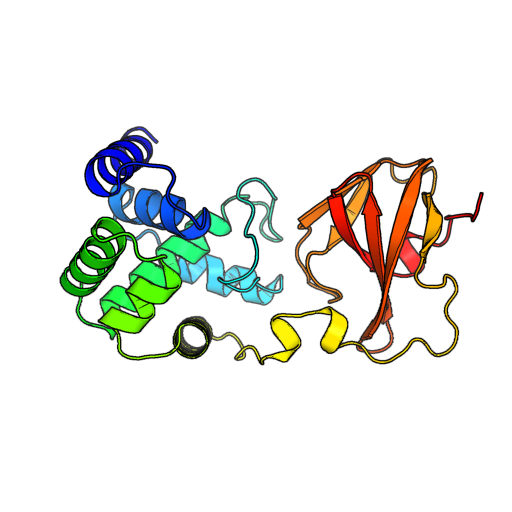7 -21.535 1.00 96.12 96 ARG A CA 1
ATOM 759 C C . ARG A 1 96 ? 6.440 0.148 -20.650 1.00 96.12 96 ARG A C 1
ATOM 761 O O . ARG A 1 96 ? 5.593 0.862 -21.178 1.00 96.12 96 ARG A O 1
ATOM 768 N N . ILE A 1 97 ? 6.460 -0.114 -19.342 1.00 94.94 97 ILE A N 1
ATOM 769 C CA . ILE A 1 97 ? 5.519 0.489 -18.380 1.00 94.94 97 ILE A CA 1
ATOM 770 C C . ILE A 1 97 ? 5.731 1.998 -18.332 1.00 94.94 97 ILE A C 1
ATOM 772 O O . ILE A 1 97 ? 4.781 2.757 -18.505 1.00 94.94 97 ILE A O 1
ATOM 776 N N . THR A 1 98 ? 6.982 2.446 -18.203 1.00 93.12 98 THR A N 1
ATOM 777 C CA . THR A 1 98 ? 7.319 3.871 -18.230 1.00 93.12 98 THR A CA 1
ATOM 778 C C . THR A 1 98 ? 6.831 4.533 -19.518 1.00 93.12 98 THR A C 1
ATOM 780 O O . THR A 1 98 ? 6.234 5.600 -19.453 1.00 93.12 98 THR A O 1
ATOM 783 N N . ALA A 1 99 ? 6.985 3.892 -20.681 1.00 94.69 99 ALA A N 1
ATOM 784 C CA . ALA A 1 99 ? 6.478 4.430 -21.943 1.00 94.69 99 ALA A CA 1
ATOM 785 C C . ALA A 1 99 ? 4.948 4.626 -21.956 1.00 94.69 99 ALA A C 1
ATOM 787 O O . ALA A 1 99 ? 4.472 5.615 -22.514 1.00 94.69 99 ALA A O 1
ATOM 788 N N . GLN A 1 100 ? 4.176 3.730 -21.329 1.00 94.69 100 GLN A N 1
ATOM 789 C CA . GLN A 1 100 ? 2.726 3.918 -21.174 1.00 94.69 100 GLN A CA 1
ATOM 790 C C . GLN A 1 100 ? 2.401 5.077 -20.220 1.00 94.69 100 GLN A C 1
ATOM 792 O O . GLN A 1 100 ? 1.504 5.869 -20.503 1.00 94.69 100 GLN A O 1
ATOM 797 N N . MET A 1 101 ? 3.158 5.224 -19.128 1.00 92.56 101 MET A N 1
ATOM 798 C CA . MET A 1 101 ? 2.982 6.335 -18.184 1.00 92.56 101 MET A CA 1
ATOM 799 C C . MET A 1 101 ? 3.301 7.693 -18.827 1.00 92.56 101 MET A C 1
ATOM 801 O O . MET A 1 101 ? 2.548 8.644 -18.648 1.00 92.56 101 MET A O 1
ATOM 805 N N . ILE A 1 102 ? 4.349 7.777 -19.658 1.00 91.81 102 ILE A N 1
ATOM 806 C CA . ILE A 1 102 ? 4.654 8.972 -20.474 1.00 91.81 102 ILE A CA 1
ATOM 807 C C . ILE A 1 102 ? 3.481 9.315 -21.404 1.00 91.81 102 ILE A C 1
ATOM 809 O O . ILE A 1 102 ? 3.194 10.484 -21.651 1.00 91.81 102 ILE A O 1
ATOM 813 N N . ALA A 1 103 ? 2.779 8.300 -21.914 1.00 92.50 103 ALA A N 1
ATOM 814 C CA . ALA A 1 103 ? 1.587 8.478 -22.740 1.00 92.50 103 ALA A CA 1
ATOM 815 C C . ALA A 1 103 ? 0.327 8.870 -21.935 1.00 92.50 103 ALA A C 1
ATOM 817 O O . ALA A 1 103 ? -0.753 8.978 -22.517 1.00 92.50 103 ALA A O 1
ATOM 818 N N . GLY A 1 104 ? 0.453 9.099 -20.624 1.00 89.81 104 GLY A N 1
ATOM 819 C CA . GLY A 1 104 ? -0.612 9.585 -19.748 1.00 89.81 104 GLY A CA 1
ATOM 820 C C . GLY A 1 104 ? -1.432 8.494 -19.058 1.00 89.81 104 GLY A C 1
ATOM 821 O O . GLY A 1 104 ? -2.465 8.812 -18.473 1.00 89.81 104 GLY A O 1
ATOM 822 N N . GLN A 1 105 ? -1.018 7.225 -19.124 1.00 91.94 105 GLN A N 1
ATOM 823 C CA . GLN A 1 105 ? -1.690 6.156 -18.378 1.00 91.94 105 GLN A CA 1
ATOM 824 C C . GLN A 1 105 ? -1.309 6.177 -16.897 1.00 91.94 105 GLN A C 1
ATOM 826 O O . GLN A 1 105 ? -0.180 6.520 -16.537 1.00 91.94 105 GLN A O 1
ATOM 831 N N . SER A 1 106 ? -2.246 5.756 -16.042 1.00 91.44 106 SER A N 1
ATOM 832 C CA . SER A 1 106 ? -1.936 5.472 -14.641 1.00 91.44 106 SER A CA 1
ATOM 833 C C . SER A 1 106 ? -0.948 4.303 -14.539 1.00 91.44 106 SER A C 1
ATOM 835 O O . SER A 1 106 ? -0.8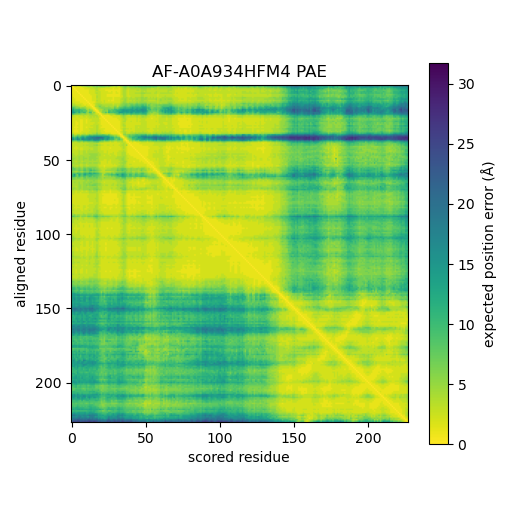20 3.509 -15.474 1.00 91.44 106 SER A O 1
ATOM 837 N N . LEU A 1 107 ? -0.255 4.159 -13.401 1.00 91.75 107 LEU A N 1
ATOM 838 C CA . LEU A 1 107 ? 0.627 3.005 -13.188 1.00 91.75 107 LEU A CA 1
ATOM 839 C C . LEU A 1 107 ? -0.124 1.679 -13.365 1.00 91.75 107 LEU A C 1
ATOM 841 O O . LEU A 1 107 ? 0.398 0.767 -14.001 1.00 91.75 107 LEU A O 1
ATOM 845 N N . VAL A 1 108 ? -1.321 1.573 -12.782 1.00 93.44 108 VAL A N 1
ATOM 846 C CA . VAL A 1 108 ? -2.131 0.350 -12.825 1.00 93.44 108 VAL A CA 1
ATOM 847 C C . VAL A 1 108 ? -2.431 -0.006 -14.277 1.00 93.44 108 VAL A C 1
ATOM 849 O O . VAL A 1 108 ? -2.038 -1.082 -14.720 1.00 93.44 108 VAL A O 1
ATOM 852 N N . ASP A 1 109 ? -2.991 0.933 -15.046 1.00 94.81 109 ASP A N 1
ATOM 853 C CA . ASP A 1 109 ? -3.315 0.711 -16.461 1.00 94.81 109 ASP A CA 1
ATOM 854 C C . ASP A 1 109 ? -2.064 0.362 -17.282 1.00 94.81 109 ASP A C 1
ATOM 856 O O . ASP A 1 109 ? -2.084 -0.556 -18.102 1.00 94.81 109 ASP A O 1
ATOM 860 N N . ALA A 1 110 ? -0.946 1.050 -17.031 1.00 95.06 110 ALA A N 1
ATOM 861 C CA . ALA A 1 110 ? 0.321 0.808 -17.712 1.00 95.06 110 ALA A CA 1
ATOM 862 C C . ALA A 1 110 ? 0.863 -0.605 -17.444 1.00 95.06 110 ALA A C 1
ATOM 864 O O . ALA A 1 110 ? 1.312 -1.289 -18.368 1.00 95.06 110 ALA A O 1
ATOM 865 N N . VAL A 1 111 ? 0.821 -1.061 -16.190 1.00 95.75 111 VAL A N 1
ATOM 866 C CA . VAL A 1 111 ? 1.239 -2.414 -15.808 1.00 95.75 111 VAL A CA 1
ATOM 867 C C . VAL A 1 111 ? 0.333 -3.450 -16.469 1.00 95.75 111 VAL A C 1
ATOM 869 O O . VAL A 1 111 ? 0.843 -4.395 -17.079 1.00 95.75 111 VAL A O 1
ATOM 872 N N . GLU A 1 112 ? -0.986 -3.265 -16.419 1.00 96.94 112 GLU A N 1
ATOM 873 C CA . GLU A 1 112 ? -1.944 -4.184 -17.041 1.00 96.94 112 GLU A CA 1
ATOM 874 C C . GLU A 1 112 ? -1.761 -4.258 -18.561 1.00 96.94 112 GLU A C 1
ATOM 876 O O . GLU A 1 112 ? -1.699 -5.348 -19.132 1.00 96.94 112 GLU A O 1
ATOM 881 N N . ALA A 1 113 ? -1.582 -3.113 -19.224 1.00 96.94 113 ALA A N 1
ATOM 882 C CA . ALA A 1 113 ? -1.386 -3.037 -20.668 1.00 96.94 113 ALA A CA 1
ATOM 883 C C . ALA A 1 113 ? -0.105 -3.747 -21.130 1.00 96.94 113 ALA A C 1
ATOM 885 O O . ALA A 1 113 ? -0.074 -4.373 -22.193 1.00 96.94 113 ALA A O 1
ATOM 886 N N . VAL A 1 114 ? 0.977 -3.652 -20.353 1.00 96.69 114 VAL A N 1
ATOM 887 C CA . VAL A 1 114 ? 2.281 -4.209 -20.737 1.00 96.69 114 VAL A CA 1
ATOM 888 C C . VAL A 1 114 ? 2.381 -5.704 -20.426 1.00 96.69 114 VAL A C 1
ATOM 890 O O . VAL A 1 114 ? 2.966 -6.446 -21.228 1.00 96.69 114 VAL A O 1
ATOM 893 N N . THR A 1 115 ? 1.816 -6.136 -19.297 1.00 96.12 115 THR A N 1
ATOM 894 C CA . THR A 1 115 ? 1.814 -7.538 -18.842 1.00 96.12 115 THR A CA 1
ATOM 895 C C . THR A 1 115 ? 0.681 -8.367 -19.451 1.00 96.12 115 THR A C 1
ATOM 897 O O . THR A 1 115 ? 0.804 -9.588 -19.543 1.00 96.12 115 THR A O 1
ATOM 900 N N . GLY A 1 116 ? -0.410 -7.724 -19.880 1.00 96.50 116 GLY A N 1
ATOM 901 C CA . GLY A 1 116 ? -1.628 -8.382 -20.351 1.00 96.50 116 GLY A CA 1
ATOM 902 C C . GLY A 1 116 ? -2.444 -9.045 -19.237 1.00 96.50 116 GLY A C 1
ATOM 903 O O . GLY A 1 116 ? -3.229 -9.948 -19.530 1.00 96.50 116 GLY A O 1
ATOM 904 N N . LYS A 1 117 ? -2.238 -8.650 -17.974 1.00 96.94 117 LYS A N 1
ATOM 905 C CA . LYS A 1 117 ? -2.897 -9.232 -16.797 1.00 96.94 117 LYS A CA 1
ATOM 906 C C . LYS A 1 117 ? -3.516 -8.152 -15.916 1.00 96.94 117 LYS A C 1
ATOM 908 O O . LYS A 1 117 ? -2.896 -7.103 -15.779 1.00 96.94 117 LYS A O 1
ATOM 913 N N . PRO A 1 118 ? -4.660 -8.423 -15.264 1.00 96.25 118 PRO A N 1
ATOM 914 C CA . PRO A 1 118 ? -5.193 -7.536 -14.239 1.00 96.25 118 PRO A CA 1
ATOM 915 C C . PRO A 1 118 ? -4.183 -7.308 -13.110 1.00 96.25 118 PRO A C 1
ATOM 917 O O . PRO A 1 118 ? -3.521 -8.242 -12.650 1.00 96.25 118 PRO A O 1
ATOM 920 N N . PHE A 1 119 ? -4.099 -6.079 -12.611 1.00 95.19 119 PHE A N 1
ATOM 921 C CA . PHE A 1 119 ? -3.172 -5.692 -11.553 1.00 95.19 119 PHE A CA 1
ATOM 922 C C . PHE A 1 119 ? -3.454 -6.445 -10.254 1.00 95.19 119 PHE A C 1
ATOM 924 O O . PHE A 1 119 ? -2.530 -6.849 -9.554 1.00 95.19 119 PHE A O 1
ATOM 931 N N . PHE A 1 120 ? -4.731 -6.714 -9.975 1.00 93.94 120 PHE A N 1
ATOM 932 C CA . PHE A 1 120 ? -5.156 -7.551 -8.856 1.00 93.94 120 PHE A CA 1
ATOM 933 C C . PHE A 1 120 ? -4.529 -8.957 -8.903 1.00 93.94 120 PHE A C 1
ATOM 935 O O . PHE A 1 120 ? -4.035 -9.458 -7.890 1.00 93.94 120 PHE A O 1
ATOM 942 N N . ASP A 1 121 ? -4.483 -9.572 -10.087 1.00 95.62 121 ASP A N 1
ATOM 943 C CA . ASP A 1 121 ? -3.884 -10.896 -10.272 1.00 95.62 121 ASP A CA 1
ATOM 944 C C . ASP A 1 121 ? -2.361 -10.832 -10.120 1.00 95.62 121 ASP A C 1
ATOM 946 O O . ASP A 1 121 ? -1.771 -11.661 -9.428 1.00 95.62 121 ASP A O 1
ATOM 950 N N . LEU A 1 122 ? -1.720 -9.805 -10.690 1.00 96.88 122 LEU A N 1
ATOM 951 C CA . LEU A 1 122 ? -0.278 -9.577 -10.541 1.00 96.88 122 LEU A CA 1
ATOM 952 C C . LEU A 1 122 ? 0.120 -9.360 -9.082 1.00 96.88 122 LEU A C 1
ATOM 954 O O . LEU A 1 122 ? 1.119 -9.909 -8.621 1.00 96.88 122 LEU A O 1
ATOM 958 N N . GLN A 1 123 ? -0.673 -8.599 -8.330 1.00 95.62 123 GLN A N 1
ATOM 959 C CA . GLN A 1 123 ? -0.448 -8.410 -6.906 1.00 95.62 123 GLN A CA 1
ATOM 960 C C . GLN A 1 123 ? -0.537 -9.746 -6.161 1.00 95.62 123 GLN A C 1
ATOM 962 O O . GLN A 1 123 ? 0.292 -10.013 -5.293 1.00 95.62 123 GLN A O 1
ATOM 967 N N . ASN A 1 124 ? -1.496 -10.608 -6.500 1.00 96.75 124 ASN A N 1
ATOM 968 C CA . ASN A 1 124 ? -1.610 -11.936 -5.899 1.00 96.75 124 ASN A CA 1
ATOM 969 C C . ASN A 1 124 ? -0.437 -12.858 -6.245 1.00 96.75 124 ASN A C 1
ATOM 971 O O . ASN A 1 124 ? 0.028 -13.605 -5.383 1.00 96.75 124 ASN A O 1
ATOM 975 N N . GLU A 1 125 ? 0.096 -12.775 -7.461 1.00 97.50 125 GLU A N 1
ATOM 976 C CA . GLU A 1 125 ? 1.306 -13.505 -7.836 1.00 97.50 125 GLU A CA 1
ATOM 977 C C . GLU A 1 125 ? 2.549 -12.999 -7.085 1.00 97.50 125 GLU A C 1
ATOM 979 O O . GLU A 1 125 ? 3.332 -13.806 -6.578 1.00 97.50 125 GLU A O 1
ATOM 984 N N . TRP A 1 126 ? 2.711 -11.680 -6.943 1.00 97.12 126 TRP A N 1
ATOM 985 C CA . TRP A 1 126 ? 3.777 -11.086 -6.129 1.00 97.12 126 TRP A CA 1
ATOM 986 C C . TRP A 1 126 ? 3.658 -11.483 -4.651 1.00 97.12 126 TRP A C 1
ATOM 988 O O . TRP A 1 126 ? 4.642 -11.856 -4.009 1.00 97.12 126 TRP A O 1
ATOM 998 N N . AR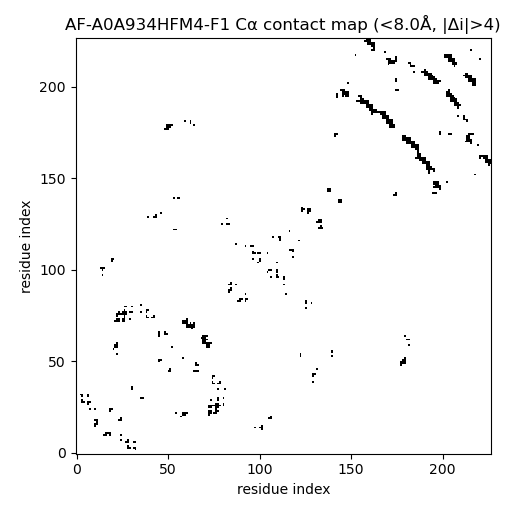G A 1 127 ? 2.438 -11.482 -4.106 1.00 96.38 127 ARG A N 1
ATOM 999 C CA . ARG A 1 127 ? 2.170 -11.959 -2.744 1.00 96.38 127 ARG A CA 1
ATOM 1000 C C . ARG A 1 127 ? 2.559 -13.425 -2.584 1.00 96.38 127 ARG A C 1
ATOM 1002 O O . ARG A 1 127 ? 3.267 -13.759 -1.635 1.00 96.38 127 ARG A O 1
ATOM 1009 N N . ALA A 1 128 ? 2.187 -14.285 -3.531 1.00 96.69 128 ALA A N 1
ATOM 1010 C CA . ALA A 1 128 ? 2.590 -15.688 -3.519 1.00 96.69 128 ALA A CA 1
ATOM 1011 C C . ALA A 1 128 ? 4.123 -15.849 -3.563 1.00 96.69 128 ALA A C 1
ATOM 1013 O O . ALA A 1 128 ? 4.674 -16.673 -2.834 1.00 96.69 128 ALA A O 1
ATOM 1014 N N . TYR A 1 129 ? 4.825 -15.018 -4.340 1.00 95.94 129 TYR A N 1
ATOM 1015 C CA . TYR A 1 129 ? 6.293 -14.970 -4.375 1.00 95.94 129 TYR A CA 1
ATOM 1016 C C . TYR A 1 129 ? 6.933 -14.613 -3.014 1.00 95.94 129 TYR A C 1
ATOM 1018 O O . TYR A 1 129 ? 8.013 -15.111 -2.669 1.00 95.94 129 TYR A O 1
ATOM 1026 N N . LEU A 1 130 ? 6.260 -13.789 -2.208 1.00 95.75 130 LEU A N 1
ATOM 1027 C CA . LEU A 1 130 ? 6.664 -13.474 -0.834 1.00 95.75 130 LEU A CA 1
ATOM 1028 C C . LEU A 1 130 ? 6.200 -14.513 0.204 1.00 95.75 130 LEU A C 1
ATOM 1030 O O . LEU A 1 130 ? 6.614 -14.435 1.358 1.00 95.75 130 LEU A O 1
ATOM 1034 N N . GLY A 1 131 ? 5.382 -15.497 -0.183 1.00 94.06 131 GLY A N 1
ATOM 1035 C CA . GLY A 1 131 ? 4.789 -16.478 0.733 1.00 94.06 131 GLY A CA 1
ATOM 1036 C C . GLY A 1 131 ? 3.548 -15.973 1.480 1.00 94.06 131 GLY A C 1
ATOM 1037 O O . GLY A 1 131 ? 3.172 -16.550 2.499 1.00 94.06 131 GLY A O 1
ATOM 1038 N N . LEU A 1 132 ? 2.913 -14.903 0.996 1.00 92.69 132 LEU A N 1
ATOM 1039 C CA . LEU A 1 132 ? 1.650 -14.382 1.520 1.00 92.69 132 LEU A CA 1
ATOM 1040 C C . LEU A 1 132 ? 0.443 -15.137 0.952 1.00 92.69 132 LEU A C 1
ATOM 1042 O O . LEU A 1 132 ? 0.482 -15.588 -0.197 1.00 92.69 132 LEU A O 1
ATOM 1046 N N . PRO A 1 133 ? -0.674 -15.199 1.700 1.00 89.44 133 PRO A N 1
ATOM 1047 C CA . PRO A 1 133 ? -1.948 -15.596 1.122 1.00 89.44 133 PRO A CA 1
ATOM 1048 C C . PRO A 1 133 ? -2.402 -14.579 0.058 1.00 89.44 133 PRO A C 1
ATOM 1050 O O . PRO A 1 133 ? -2.096 -13.377 0.173 1.00 89.44 133 PRO A O 1
ATOM 1053 N N . PRO A 1 134 ? -3.150 -15.037 -0.964 1.00 91.19 134 PRO A N 1
ATOM 1054 C CA . PRO A 1 134 ? -3.766 -14.134 -1.922 1.00 91.19 134 PRO A CA 1
ATOM 1055 C C . PRO A 1 134 ? -4.787 -13.240 -1.214 1.00 91.19 134 PRO A C 1
ATOM 1057 O O . PRO A 1 134 ? -5.422 -13.655 -0.244 1.00 91.19 134 PRO A O 1
ATOM 1060 N N . ILE A 1 135 ? -4.941 -12.023 -1.717 1.00 89.75 135 ILE A N 1
ATOM 1061 C CA . ILE A 1 135 ? -6.071 -11.159 -1.405 1.00 89.75 135 ILE A CA 1
ATOM 1062 C C . ILE A 1 135 ? -7.273 -11.534 -2.270 1.00 89.75 135 ILE A C 1
ATOM 1064 O O . ILE A 1 135 ? -7.147 -11.977 -3.415 1.00 89.75 135 ILE A O 1
ATOM 1068 N N . SER A 1 136 ? -8.449 -11.336 -1.702 1.00 86.00 136 SER A N 1
ATOM 1069 C CA . SER A 1 136 ? -9.757 -11.437 -2.326 1.00 86.00 136 SER A CA 1
ATOM 1070 C C . SER A 1 136 ? -10.313 -10.036 -2.618 1.00 86.00 136 SER A C 1
ATOM 1072 O O . SER A 1 136 ? -9.823 -9.051 -2.065 1.00 86.00 136 SER A O 1
ATOM 1074 N N . PRO A 1 137 ? -11.362 -9.903 -3.449 1.00 81.12 137 PRO A N 1
ATOM 1075 C CA . PRO A 1 137 ? -12.034 -8.617 -3.636 1.00 81.12 137 PRO A CA 1
ATOM 1076 C C . PRO A 1 137 ? -12.550 -7.997 -2.328 1.00 81.12 137 PRO A C 1
ATOM 1078 O O . PRO A 1 137 ? -12.602 -6.777 -2.220 1.00 81.12 137 PRO A O 1
ATOM 1081 N N . ALA A 1 138 ? -12.884 -8.820 -1.328 1.00 71.56 138 ALA A N 1
ATOM 1082 C CA . ALA A 1 138 ? -13.315 -8.343 -0.016 1.00 71.56 138 ALA A CA 1
ATOM 1083 C C . ALA A 1 138 ? -12.182 -7.660 0.772 1.00 71.56 138 ALA A C 1
ATOM 1085 O O . ALA A 1 138 ? -12.453 -6.848 1.645 1.00 71.56 138 ALA A O 1
ATOM 1086 N N . ASP A 1 139 ? -10.917 -7.935 0.444 1.00 77.31 139 ASP A N 1
ATOM 1087 C CA . ASP A 1 139 ? -9.767 -7.273 1.071 1.00 77.31 139 ASP A CA 1
ATOM 1088 C C . ASP A 1 139 ? -9.476 -5.889 0.453 1.00 77.31 139 ASP A C 1
ATOM 1090 O O . ASP A 1 139 ? -8.662 -5.136 0.982 1.00 77.31 139 ASP A O 1
ATOM 1094 N N . LEU A 1 140 ? -10.125 -5.533 -0.667 1.00 78.12 140 LEU A N 1
ATOM 1095 C CA . LEU A 1 140 ? -10.033 -4.191 -1.264 1.00 78.12 140 LEU A CA 1
ATOM 1096 C C . LEU A 1 140 ? -10.990 -3.191 -0.603 1.00 78.12 140 LEU A C 1
ATOM 1098 O O . LEU A 1 140 ? -10.732 -1.990 -0.623 1.00 78.12 140 LEU A O 1
ATOM 1102 N N . ASP A 1 141 ? -12.081 -3.685 -0.016 1.00 80.50 141 ASP A N 1
ATOM 1103 C CA . ASP A 1 141 ? -12.954 -2.922 0.871 1.00 80.50 141 ASP A CA 1
ATOM 1104 C C . ASP A 1 141 ? -13.014 -3.629 2.227 1.00 80.50 141 ASP A C 1
ATOM 1106 O O . ASP A 1 141 ? -13.873 -4.494 2.423 1.00 80.50 141 ASP A O 1
ATOM 1110 N N . PRO A 1 142 ? -12.146 -3.260 3.183 1.00 75.75 142 PRO A N 1
ATOM 1111 C CA . PRO A 1 142 ? -12.037 -3.983 4.443 1.00 75.75 142 PRO A CA 1
ATOM 1112 C C . PRO A 1 142 ? -13.346 -4.047 5.247 1.00 75.75 142 PRO A C 1
ATOM 1114 O O . PRO A 1 142 ? -13.551 -4.986 6.012 1.00 75.75 142 PRO A O 1
ATOM 1117 N N . ALA A 1 143 ? -14.272 -3.098 5.044 1.00 80.62 143 ALA A N 1
ATOM 1118 C CA . ALA A 1 143 ? -15.594 -3.149 5.670 1.00 80.62 143 ALA A CA 1
ATOM 1119 C C . ALA A 1 143 ? -16.492 -4.249 5.091 1.00 80.62 143 ALA A C 1
ATOM 1121 O O . ALA A 1 143 ? -17.318 -4.802 5.811 1.00 80.62 143 ALA A O 1
ATOM 1122 N N . SER A 1 144 ? -16.345 -4.570 3.803 1.00 81.81 144 SER A N 1
ATOM 1123 C CA . SER A 1 144 ? -17.153 -5.592 3.127 1.00 81.81 144 SER A CA 1
ATOM 1124 C C . SER A 1 144 ? -16.901 -7.004 3.662 1.00 81.81 144 SER A C 1
ATOM 1126 O O . SER A 1 144 ? -17.758 -7.875 3.526 1.00 81.81 144 SER A O 1
ATOM 1128 N N . ALA A 1 145 ? -15.742 -7.222 4.292 1.00 79.31 145 ALA A N 1
ATOM 1129 C CA . ALA A 1 145 ? -15.363 -8.481 4.922 1.00 79.31 145 ALA A CA 1
ATOM 1130 C C . ALA A 1 145 ? -15.892 -8.636 6.361 1.00 79.31 145 ALA A C 1
ATOM 1132 O O . ALA A 1 145 ? -15.647 -9.671 6.987 1.00 79.31 145 ALA A O 1
ATOM 1133 N N . LEU A 1 146 ? -16.565 -7.618 6.911 1.00 87.69 146 LEU A N 1
ATOM 1134 C CA . LEU A 1 146 ? -17.064 -7.644 8.281 1.00 87.69 146 LEU A CA 1
ATOM 1135 C C . LEU A 1 146 ? -18.464 -8.242 8.373 1.00 87.69 146 LEU A C 1
ATOM 1137 O O . LEU A 1 146 ? -19.364 -7.914 7.601 1.00 87.69 146 LEU A O 1
ATOM 1141 N N . GLU A 1 147 ? -18.666 -9.055 9.404 1.00 90.38 147 GLU A N 1
ATOM 1142 C CA . GLU A 1 147 ? -20.000 -9.474 9.814 1.00 90.38 147 GLU A CA 1
ATOM 1143 C C . GLU A 1 147 ? -20.709 -8.319 10.544 1.00 90.38 147 GLU A C 1
ATOM 1145 O O . GLU A 1 147 ? -20.055 -7.524 11.229 1.00 90.38 147 GLU A O 1
ATOM 1150 N N . PRO A 1 148 ? -22.044 -8.201 10.464 1.00 92.56 148 PRO A N 1
ATOM 1151 C CA . PRO A 1 148 ? -22.775 -7.203 11.236 1.00 92.56 148 PRO A CA 1
ATOM 1152 C C . PRO A 1 148 ? -22.541 -7.345 12.748 1.00 92.56 148 PRO A C 1
ATOM 1154 O O . PRO A 1 148 ? -22.524 -8.455 13.285 1.00 92.56 148 PRO A O 1
ATOM 1157 N N . LEU A 1 149 ? -22.425 -6.216 13.453 1.00 92.06 149 LEU A N 1
ATOM 1158 C CA . LEU A 1 149 ? -22.373 -6.210 14.917 1.00 92.06 149 LEU A CA 1
ATOM 1159 C C . LEU A 1 149 ? -23.693 -6.725 15.503 1.00 92.06 149 LEU A C 1
ATOM 1161 O O . LEU A 1 149 ? -24.768 -6.246 15.140 1.00 92.06 149 LEU A O 1
ATOM 1165 N N . LEU A 1 150 ? -23.607 -7.672 16.439 1.00 87.75 150 LEU A N 1
ATOM 1166 C CA . LEU A 1 150 ? -24.786 -8.234 17.108 1.00 87.75 150 LEU A CA 1
ATOM 1167 C C . LEU A 1 150 ? -25.391 -7.270 18.139 1.00 87.75 150 LEU A C 1
ATOM 1169 O O . LEU A 1 150 ? -26.612 -7.205 18.260 1.00 87.75 150 LEU A O 1
ATOM 1173 N N . ASP A 1 151 ? -24.549 -6.528 18.862 1.00 87.38 151 ASP A N 1
ATOM 1174 C CA . ASP A 1 151 ? -24.956 -5.530 19.860 1.00 87.38 151 ASP A CA 1
ATOM 1175 C C . ASP A 1 151 ? -24.030 -4.300 19.778 1.00 87.38 151 ASP A C 1
ATOM 1177 O O . ASP A 1 151 ? -23.048 -4.192 20.519 1.00 87.38 151 ASP A O 1
ATOM 1181 N N . PRO A 1 152 ? -24.252 -3.406 18.796 1.00 87.62 152 PRO A N 1
ATOM 1182 C CA . PRO A 1 152 ? -23.359 -2.283 18.560 1.00 87.62 152 PRO A CA 1
ATOM 1183 C C . PRO A 1 152 ? -23.452 -1.259 19.695 1.00 87.62 152 PRO A C 1
ATOM 1185 O O . PRO A 1 152 ? -24.502 -0.661 19.934 1.00 87.62 152 PRO A O 1
ATOM 1188 N N . ARG A 1 153 ? -22.316 -0.969 20.338 1.00 88.12 153 ARG A N 1
ATOM 1189 C CA . ARG A 1 153 ? -22.215 0.113 21.332 1.00 88.12 153 ARG A CA 1
ATOM 1190 C C . ARG A 1 153 ? -22.475 1.488 20.708 1.00 88.12 153 ARG A C 1
ATOM 1192 O O . ARG A 1 153 ? -23.040 2.370 21.357 1.00 88.12 153 ARG A O 1
ATOM 1199 N N . PHE A 1 154 ? -22.045 1.662 19.462 1.00 92.62 154 PHE A N 1
ATOM 1200 C CA . PHE A 1 154 ? -22.219 2.881 18.682 1.00 92.62 154 PHE A CA 1
ATOM 1201 C C . PHE A 1 154 ? -22.788 2.538 17.303 1.00 92.62 154 PHE A C 1
ATOM 1203 O O . PHE A 1 154 ? -22.429 1.528 16.699 1.00 92.62 154 PHE A O 1
ATOM 1210 N N . ALA A 1 155 ? -23.686 3.377 16.811 1.00 92.81 155 ALA A N 1
ATOM 1211 C CA . ALA A 1 155 ? -24.266 3.282 15.485 1.00 92.81 155 ALA A CA 1
ATOM 1212 C C . ALA A 1 155 ? -23.425 4.065 14.469 1.00 92.81 155 ALA A C 1
ATOM 1214 O O . ALA A 1 155 ? -22.778 5.060 14.798 1.00 92.81 155 ALA A O 1
ATOM 1215 N N . VAL A 1 156 ? -23.484 3.639 13.207 1.00 94.19 156 VAL A N 1
ATOM 1216 C CA . VAL A 1 156 ? -22.947 4.420 12.087 1.00 94.19 156 VAL A CA 1
ATOM 1217 C C . VAL A 1 156 ? -23.612 5.800 12.060 1.00 94.19 156 VAL A C 1
ATOM 1219 O O . VAL A 1 156 ? -24.834 5.909 12.163 1.00 94.19 156 VAL A O 1
ATOM 1222 N N . GLY A 1 157 ? -22.798 6.847 11.934 1.00 94.94 157 GLY A N 1
ATOM 1223 C CA . GLY A 1 157 ? -23.206 8.249 12.000 1.00 94.94 157 GLY A CA 1
ATOM 1224 C C . GLY A 1 157 ? -23.161 8.868 13.400 1.00 94.94 157 GLY A C 1
ATOM 1225 O O . GLY A 1 157 ? -23.327 10.082 13.514 1.00 94.94 157 GLY A O 1
ATOM 1226 N N . ASP A 1 158 ? -22.919 8.088 14.459 1.00 95.69 158 ASP A N 1
ATOM 1227 C CA . ASP A 1 158 ? -22.689 8.655 15.789 1.00 95.69 158 ASP A CA 1
ATOM 1228 C C . ASP A 1 158 ? -21.418 9.515 15.803 1.00 95.69 158 ASP A C 1
ATOM 1230 O O . ASP A 1 158 ? -20.377 9.120 15.274 1.00 95.69 158 ASP A O 1
ATOM 1234 N N . VAL A 1 159 ? -21.491 10.661 16.481 1.00 96.00 159 VAL A N 1
ATOM 1235 C CA . VAL A 1 159 ? -20.322 11.473 16.840 1.00 96.00 159 VAL A CA 1
ATOM 1236 C C . VAL A 1 159 ? -19.939 11.141 18.275 1.00 96.00 159 VAL A C 1
ATOM 1238 O O . VAL A 1 159 ? -20.787 11.164 19.165 1.00 96.00 159 VAL A O 1
ATOM 1241 N N . LEU A 1 160 ? -18.668 10.831 18.502 1.00 94.25 160 LEU A N 1
ATOM 1242 C CA . LEU A 1 160 ? -18.118 10.436 19.793 1.00 94.25 160 LEU A CA 1
ATOM 1243 C C . LEU A 1 160 ? -17.060 11.433 20.241 1.00 94.25 160 LEU A C 1
ATOM 1245 O O . LEU A 1 160 ? -16.238 11.857 19.436 1.00 94.25 160 LEU A O 1
ATOM 1249 N N . THR A 1 161 ? -17.020 11.735 21.533 1.00 95.06 161 THR A N 1
ATOM 1250 C CA . THR A 1 161 ? -15.841 12.330 22.167 1.00 95.06 161 THR A CA 1
ATOM 1251 C C . THR A 1 161 ? -14.895 11.199 22.558 1.00 95.06 161 THR A C 1
ATOM 1253 O O . THR A 1 161 ? -15.261 10.329 23.353 1.00 95.06 161 THR A O 1
ATOM 1256 N N . LEU A 1 162 ? -13.693 11.182 21.976 1.00 93.06 162 LEU A N 1
ATOM 1257 C CA . LEU A 1 162 ? -12.701 10.139 22.233 1.00 93.06 162 LEU A CA 1
ATOM 1258 C C . LEU A 1 162 ? -12.189 10.180 23.684 1.00 93.06 162 LEU A C 1
ATOM 1260 O O . LEU A 1 162 ? -12.146 11.256 24.287 1.00 93.06 162 LEU A O 1
ATOM 1264 N N . PRO A 1 163 ? -11.748 9.036 24.247 1.00 89.12 163 PRO A N 1
ATOM 1265 C CA . PRO A 1 163 ? -11.229 8.978 25.611 1.00 89.12 163 PRO A CA 1
ATOM 1266 C C . PRO A 1 163 ? -10.087 9.979 25.840 1.00 89.12 163 PRO A C 1
ATOM 1268 O O . PRO A 1 163 ? -9.289 10.249 24.944 1.00 89.12 163 PRO A O 1
ATOM 1271 N N . ALA A 1 164 ? -9.967 10.499 27.065 1.00 87.12 164 ALA A N 1
ATOM 1272 C CA . ALA A 1 164 ? -8.908 11.448 27.430 1.00 87.12 164 ALA A CA 1
ATOM 1273 C C . ALA A 1 164 ? -7.498 10.818 27.504 1.00 87.12 164 ALA A C 1
ATOM 1275 O O . ALA A 1 164 ? -6.499 11.535 27.547 1.00 87.12 164 ALA A O 1
ATOM 1276 N N . ALA A 1 165 ? -7.407 9.487 27.544 1.00 85.69 165 ALA A N 1
ATOM 1277 C CA . ALA A 1 165 ? -6.156 8.741 27.534 1.00 85.69 165 ALA A CA 1
ATOM 1278 C C . ALA A 1 165 ? -6.327 7.431 26.742 1.00 85.69 165 ALA A C 1
ATOM 1280 O O . ALA A 1 165 ? -7.393 6.819 26.846 1.00 85.69 165 ALA A O 1
ATOM 1281 N N . PRO A 1 166 ? -5.289 6.956 26.023 1.00 87.44 166 PRO A N 1
ATOM 1282 C CA . PRO A 1 166 ? -3.983 7.600 25.784 1.00 87.44 166 PRO A CA 1
ATOM 1283 C C . PRO A 1 166 ? -4.091 8.894 24.947 1.00 87.44 166 PRO A C 1
ATOM 1285 O O . PRO A 1 166 ? -5.103 9.081 24.284 1.00 87.44 166 PRO A O 1
ATOM 1288 N N . PRO A 1 167 ? -3.077 9.793 24.954 1.00 88.56 167 PRO A N 1
ATOM 1289 C CA . PRO A 1 167 ? -3.135 11.082 24.240 1.00 88.56 167 PRO A CA 1
ATOM 1290 C C . PRO A 1 167 ? -3.309 10.940 22.721 1.00 88.56 167 PRO A C 1
ATOM 1292 O O . PRO A 1 167 ? -3.800 11.862 22.070 1.00 88.56 167 PRO A O 1
ATOM 1295 N N . PHE A 1 168 ? -2.919 9.785 22.181 1.00 89.62 168 PHE A N 1
ATOM 1296 C CA . PHE A 1 168 ? -3.096 9.405 20.788 1.00 89.62 168 PHE A CA 1
ATOM 1297 C C . PHE A 1 168 ? -3.806 8.060 20.730 1.00 89.62 168 PHE A C 1
ATOM 1299 O O . PHE A 1 168 ? -3.396 7.111 21.402 1.00 89.62 168 PHE A O 1
ATOM 1306 N N . LEU A 1 169 ? -4.835 7.981 19.900 1.00 91.69 169 LEU A N 1
ATOM 1307 C CA . LEU A 1 169 ? -5.536 6.757 19.558 1.00 91.69 169 LEU A CA 1
ATOM 1308 C C . LEU A 1 169 ? -5.053 6.304 18.172 1.00 91.69 169 LEU A C 1
ATOM 1310 O O . LEU A 1 169 ? -5.397 6.962 17.189 1.00 91.69 169 LEU A O 1
ATOM 1314 N N . PRO A 1 170 ? -4.244 5.236 18.063 1.00 90.56 170 PRO A N 1
ATOM 1315 C CA . PRO A 1 170 ? -3.790 4.748 16.766 1.00 90.56 170 PRO A CA 1
ATOM 1316 C C . PRO A 1 170 ? -4.966 4.190 15.960 1.00 90.56 170 PRO A C 1
ATOM 1318 O O . PRO A 1 170 ? -5.778 3.430 16.488 1.00 90.56 170 PRO A O 1
ATOM 1321 N N . LEU A 1 171 ? -5.019 4.557 14.682 1.00 91.31 171 LEU A N 1
ATOM 1322 C CA . LEU A 1 171 ? -5.983 4.060 13.708 1.00 91.31 171 LEU A CA 1
ATOM 1323 C C . LEU A 1 171 ? -5.335 2.979 12.852 1.00 91.31 171 LEU A C 1
ATOM 1325 O O . LEU A 1 171 ? -4.252 3.194 12.313 1.00 91.31 171 LEU A O 1
ATOM 1329 N N . MET A 1 172 ? -6.001 1.840 12.711 1.00 91.44 172 MET A N 1
ATOM 1330 C CA . MET A 1 172 ? -5.589 0.751 11.832 1.00 91.44 172 MET A CA 1
ATOM 1331 C C . MET A 1 172 ? -6.083 0.990 10.400 1.00 91.44 172 MET A C 1
ATOM 1333 O O . MET A 1 172 ? -7.186 1.492 10.192 1.00 91.44 172 MET A O 1
ATOM 1337 N N . GLY A 1 173 ? -5.309 0.576 9.400 1.00 87.00 173 GLY A N 1
ATOM 1338 C CA . GLY A 1 173 ? -5.725 0.628 7.994 1.00 87.00 173 GLY A CA 1
ATOM 1339 C C . GLY A 1 173 ? -6.785 -0.417 7.620 1.00 87.00 173 GLY A C 1
ATOM 1340 O O . GLY A 1 173 ? -7.493 -0.242 6.635 1.00 87.00 173 GLY A O 1
ATOM 1341 N N . ASP A 1 174 ? -6.916 -1.480 8.416 1.00 89.19 174 ASP A N 1
ATOM 1342 C CA . ASP A 1 174 ? -7.842 -2.600 8.208 1.00 89.19 174 ASP A CA 1
ATOM 1343 C C . ASP A 1 174 ? -8.383 -3.059 9.582 1.00 89.19 174 ASP A C 1
ATOM 1345 O O . ASP A 1 174 ? -7.631 -3.037 10.565 1.00 89.19 174 ASP A O 1
ATOM 1349 N N . PRO A 1 175 ? -9.657 -3.467 9.705 1.00 89.12 175 PRO A N 1
ATOM 1350 C CA . PRO A 1 175 ? -10.201 -4.158 10.871 1.00 89.12 175 PRO A CA 1
ATOM 1351 C C . PRO A 1 175 ? -9.633 -5.586 11.008 1.00 89.12 175 PRO A C 1
ATOM 1353 O O . PRO A 1 175 ? -10.344 -6.590 10.903 1.00 89.12 175 PRO A O 1
ATOM 1356 N N . ALA A 1 176 ? -8.329 -5.686 11.267 1.00 86.88 176 ALA A N 1
ATOM 1357 C CA . ALA A 1 176 ? -7.613 -6.938 11.482 1.00 86.88 176 ALA A CA 1
ATOM 1358 C C . ALA A 1 176 ? -6.656 -6.847 12.688 1.00 86.88 176 ALA A C 1
ATOM 1360 O O . ALA A 1 176 ? -6.082 -5.790 12.946 1.00 86.88 176 ALA A O 1
ATOM 1361 N N . PRO A 1 177 ? -6.425 -7.946 13.437 1.00 81.50 177 PRO A N 1
ATOM 1362 C CA . PRO A 1 177 ? -5.617 -7.913 14.663 1.00 81.50 177 PRO A CA 1
ATOM 1363 C C . PRO A 1 177 ? -4.154 -7.498 14.469 1.00 81.50 177 PRO A C 1
ATOM 1365 O O . PRO A 1 177 ? -3.521 -7.033 15.412 1.00 81.50 177 PRO A O 1
ATOM 1368 N N . ARG A 1 178 ? -3.598 -7.712 13.271 1.00 85.50 178 ARG A N 1
ATOM 1369 C CA . ARG A 1 178 ? -2.209 -7.371 12.923 1.00 85.50 178 ARG A CA 1
ATOM 1370 C C . ARG A 1 178 ? -2.138 -6.295 11.838 1.00 85.50 178 ARG A C 1
ATOM 1372 O O . ARG A 1 178 ? -1.112 -6.176 11.164 1.00 85.50 178 ARG A O 1
ATOM 1379 N N . ALA A 1 179 ? -3.224 -5.540 11.666 1.00 86.44 179 ALA A N 1
ATOM 1380 C CA . ALA A 1 179 ? -3.285 -4.439 10.725 1.00 86.44 179 ALA A CA 1
ATOM 1381 C C . ALA A 1 179 ? -2.292 -3.337 11.100 1.00 86.44 179 ALA A C 1
ATOM 1383 O O . ALA A 1 179 ? -1.997 -3.091 12.273 1.00 86.44 179 ALA A O 1
ATOM 1384 N N . LEU A 1 180 ? -1.792 -2.652 10.077 1.00 84.06 180 LEU A N 1
ATOM 1385 C CA . LEU A 1 180 ? -0.883 -1.533 10.267 1.00 84.06 180 LEU A CA 1
ATOM 1386 C C . LEU A 1 180 ? -1.622 -0.314 10.760 1.00 84.06 180 LEU A C 1
ATOM 1388 O O . LEU A 1 180 ? -2.764 -0.070 10.375 1.00 84.06 180 LEU A O 1
ATOM 1392 N N . ILE A 1 181 ? -0.924 0.483 11.557 1.00 84.62 181 ILE A N 1
ATOM 1393 C CA . ILE A 1 181 ? -1.382 1.823 11.885 1.00 84.62 181 ILE A CA 1
ATOM 1394 C C . ILE A 1 181 ? -1.308 2.649 10.597 1.00 84.62 181 ILE A C 1
ATOM 1396 O O . ILE A 1 181 ? -0.250 2.717 9.981 1.00 84.62 181 ILE A O 1
ATOM 1400 N N . SER A 1 182 ? -2.423 3.244 10.187 1.00 80.88 182 SER A N 1
ATOM 1401 C CA . SER A 1 182 ? -2.522 4.156 9.040 1.00 80.88 182 SER A CA 1
ATOM 1402 C C . SER A 1 182 ? -2.611 5.621 9.470 1.00 80.88 182 SER A C 1
ATOM 1404 O O . SER A 1 182 ? -2.394 6.521 8.665 1.00 80.88 182 SER A O 1
ATOM 1406 N N . GLY A 1 183 ? -2.910 5.879 10.744 1.00 85.69 183 GLY A N 1
ATOM 1407 C CA . GLY A 1 183 ? -3.070 7.228 11.268 1.00 85.69 183 GLY A CA 1
ATOM 1408 C C . GLY A 1 183 ? -3.267 7.256 12.777 1.00 85.69 183 GLY A C 1
ATOM 1409 O O . GLY A 1 183 ? -3.074 6.259 13.474 1.00 85.69 183 GLY A O 1
ATOM 1410 N N . GLN A 1 184 ? -3.653 8.416 13.302 1.00 90.38 184 GLN A N 1
ATOM 1411 C CA . GLN A 1 184 ? -3.948 8.578 14.723 1.00 90.38 184 GLN A CA 1
ATOM 1412 C C . GLN A 1 184 ? -4.968 9.690 14.959 1.00 90.38 184 GLN A C 1
ATOM 1414 O O . GLN A 1 184 ? -4.918 10.735 14.314 1.00 90.38 184 GLN A O 1
ATOM 1419 N N . CYS A 1 185 ? -5.843 9.491 15.938 1.00 92.06 185 CYS A N 1
ATOM 1420 C CA . CYS A 1 185 ? -6.699 10.539 16.484 1.00 92.06 185 CYS A CA 1
ATOM 1421 C C . CYS A 1 185 ? -6.123 11.065 17.800 1.00 92.06 185 CYS A C 1
ATOM 1423 O O . CYS A 1 185 ? -5.408 10.356 18.511 1.00 92.06 185 CYS A O 1
ATOM 1425 N N . PHE A 1 186 ? -6.457 12.301 18.154 1.00 91.75 186 PHE A N 1
ATOM 1426 C CA . PHE A 1 186 ? -6.088 12.888 19.438 1.00 91.75 186 PHE A CA 1
ATOM 1427 C C . PHE A 1 186 ? -7.132 12.568 20.508 1.00 91.75 186 PHE A C 1
ATOM 1429 O O . PHE A 1 186 ? -8.331 12.528 20.240 1.00 91.75 186 PHE A O 1
ATOM 1436 N N . ALA A 1 187 ? -6.683 12.389 21.745 1.00 90.38 187 ALA A N 1
ATOM 1437 C CA . ALA A 1 187 ? -7.574 12.253 22.891 1.00 90.38 187 ALA A CA 1
ATOM 1438 C C . ALA A 1 187 ? -8.545 13.439 23.020 1.00 90.38 187 ALA A C 1
ATOM 1440 O O . ALA A 1 187 ? -8.169 14.590 22.784 1.00 90.38 187 ALA A O 1
ATOM 1441 N N . GLY A 1 188 ? -9.786 13.166 23.432 1.00 89.56 188 GLY A N 1
ATOM 1442 C CA . GLY A 1 188 ? -10.810 14.189 23.668 1.00 89.56 188 GLY A CA 1
ATOM 1443 C C . GLY A 1 188 ? -11.358 14.883 22.416 1.00 89.56 188 GLY A C 1
ATOM 1444 O O . GLY A 1 188 ? -12.222 15.750 22.545 1.00 89.56 188 GLY A O 1
ATOM 1445 N N . MET A 1 189 ? -10.886 14.537 21.214 1.00 92.75 189 MET A N 1
ATOM 1446 C CA . MET A 1 189 ? -11.457 15.078 19.981 1.00 92.75 189 MET A CA 1
ATOM 1447 C C . MET A 1 189 ? -12.782 14.397 19.634 1.00 92.75 189 MET A C 1
ATOM 1449 O O . MET A 1 189 ? -13.063 13.286 20.088 1.00 92.75 189 MET A O 1
ATOM 1453 N N . GLN A 1 190 ? -13.570 15.055 18.785 1.00 94.69 190 GLN A N 1
ATOM 1454 C CA . GLN A 1 190 ? -14.740 14.427 18.188 1.00 94.69 190 GLN A CA 1
ATOM 1455 C C . GLN A 1 190 ? -14.335 13.544 17.007 1.00 94.69 190 GLN A C 1
ATOM 1457 O O . GLN A 1 190 ? -13.526 13.954 16.173 1.00 94.69 190 GLN A O 1
ATOM 1462 N N . ALA A 1 191 ? -14.921 12.354 16.939 1.00 95.69 191 ALA A N 1
ATOM 1463 C CA . ALA A 1 191 ? -14.778 11.417 15.835 1.00 95.69 191 ALA A CA 1
ATOM 1464 C C . ALA A 1 191 ? -16.156 10.912 15.400 1.00 95.69 191 ALA A C 1
ATOM 1466 O O . ALA A 1 191 ? -17.027 10.702 16.242 1.00 95.69 191 ALA A O 1
ATOM 1467 N N . THR A 1 192 ? -16.356 10.705 14.101 1.00 97.12 192 THR A N 1
ATOM 1468 C CA . THR A 1 192 ? -17.612 10.149 13.568 1.00 97.12 192 THR A CA 1
ATOM 1469 C C . THR A 1 192 ? -17.437 8.669 13.256 1.00 97.12 192 THR A C 1
ATOM 1471 O O . THR A 1 192 ? -16.448 8.305 12.622 1.00 97.12 192 THR A O 1
ATOM 1474 N N . ILE A 1 193 ? -18.388 7.821 13.659 1.00 96.44 193 ILE A N 1
ATOM 1475 C CA . ILE A 1 193 ? -18.429 6.421 13.220 1.00 96.44 193 ILE A CA 1
ATOM 1476 C C . ILE A 1 193 ? -18.871 6.380 11.756 1.00 96.44 193 ILE A C 1
ATOM 1478 O O . ILE A 1 193 ? -20.029 6.661 11.449 1.00 96.44 193 ILE A O 1
ATOM 1482 N N . GLN A 1 194 ? -17.970 5.998 10.857 1.00 95.50 194 GLN A N 1
ATOM 1483 C CA . GLN A 1 194 ? -18.261 5.869 9.427 1.00 95.50 194 GLN A CA 1
ATOM 1484 C C . GLN A 1 194 ? -18.817 4.485 9.089 1.00 95.50 194 GLN A C 1
ATOM 1486 O O . GLN A 1 194 ? -19.793 4.356 8.349 1.00 95.50 194 GLN A O 1
ATOM 1491 N N . ARG A 1 195 ? -18.211 3.435 9.652 1.00 95.00 195 ARG A N 1
ATOM 1492 C CA . ARG A 1 195 ? -18.562 2.027 9.424 1.00 95.00 195 ARG A CA 1
ATOM 1493 C C . ARG A 1 195 ? -18.317 1.214 10.692 1.00 95.00 195 ARG A C 1
ATOM 1495 O O . ARG A 1 195 ? -17.576 1.641 11.577 1.00 95.00 195 ARG A O 1
ATOM 1502 N N . SER A 1 196 ? -18.940 0.047 10.798 1.00 95.12 196 SER A N 1
ATOM 1503 C CA . SER A 1 196 ? -18.704 -0.881 11.905 1.00 95.12 196 SER A CA 1
ATOM 1504 C C . SER A 1 196 ? -19.000 -2.322 11.503 1.00 95.12 196 SER A C 1
ATOM 1506 O O . SER A 1 196 ? -19.745 -2.573 10.556 1.00 95.12 196 SER A O 1
ATOM 1508 N N . GLY A 1 197 ? -18.405 -3.268 12.224 1.00 94.00 197 GLY A N 1
ATOM 1509 C CA . GLY A 1 197 ? -18.608 -4.693 11.991 1.00 94.00 197 GLY A CA 1
ATOM 1510 C C . GLY A 1 197 ? -17.675 -5.557 12.833 1.00 94.00 197 GLY A C 1
ATOM 1511 O O . GLY A 1 197 ? -16.806 -5.044 13.536 1.00 94.00 197 GLY A O 1
ATOM 1512 N N . SER A 1 198 ? -17.874 -6.869 12.790 1.00 92.94 198 SER A N 1
ATOM 1513 C CA . SER A 1 198 ? -17.129 -7.849 13.578 1.00 92.94 198 SER A CA 1
ATOM 1514 C C . SER A 1 198 ? -16.287 -8.743 12.674 1.00 92.94 198 SER A C 1
ATOM 1516 O O . SER A 1 198 ? -16.737 -9.180 11.613 1.00 92.94 198 SER A O 1
ATOM 1518 N N . ARG A 1 199 ? -15.067 -9.061 13.110 1.00 89.88 199 ARG A N 1
ATOM 1519 C CA . ARG A 1 199 ? -14.184 -10.031 12.449 1.00 89.88 199 ARG A CA 1
ATOM 1520 C C . ARG A 1 199 ? -13.521 -10.902 13.497 1.00 89.88 199 ARG A C 1
ATOM 1522 O O . ARG A 1 199 ? -12.918 -10.400 14.439 1.00 89.88 199 ARG A O 1
ATOM 1529 N N . ALA A 1 200 ? -13.638 -12.219 13.335 1.00 87.25 200 ALA A N 1
ATOM 1530 C CA . ALA A 1 200 ? -13.073 -13.203 14.263 1.00 87.25 200 ALA A CA 1
ATOM 1531 C C . ALA A 1 200 ? -13.440 -12.953 15.748 1.00 87.25 200 ALA A C 1
ATOM 1533 O O . ALA A 1 200 ? -12.648 -13.240 16.643 1.00 87.25 200 ALA A O 1
ATOM 1534 N N . GLY A 1 201 ? -14.645 -12.428 16.007 1.00 88.25 201 GLY A N 1
ATOM 1535 C CA . GLY A 1 201 ? -15.143 -12.137 17.357 1.00 88.25 201 GLY A CA 1
ATOM 1536 C C . GLY A 1 201 ? -14.631 -10.832 17.974 1.00 88.25 201 GLY A C 1
ATOM 1537 O O . GLY A 1 201 ? -14.845 -10.616 19.164 1.00 88.25 201 GLY A O 1
ATOM 1538 N N . VAL A 1 202 ? -13.956 -9.982 17.197 1.00 92.31 202 VAL A N 1
ATOM 1539 C CA . VAL A 1 202 ? -13.548 -8.633 17.604 1.00 92.31 202 VAL A CA 1
ATOM 1540 C C . VAL A 1 202 ? -14.391 -7.613 16.851 1.00 92.31 202 VAL A C 1
ATOM 1542 O O . VAL A 1 202 ? -14.500 -7.676 15.627 1.00 92.31 202 VAL A O 1
ATOM 1545 N N . ASP A 1 203 ? -14.960 -6.667 17.592 1.00 94.81 203 ASP A N 1
ATOM 1546 C CA . ASP A 1 203 ? -15.781 -5.594 17.042 1.00 94.81 203 ASP A CA 1
ATOM 1547 C C . ASP A 1 203 ? -14.916 -4.387 16.685 1.00 94.81 203 ASP A C 1
ATOM 1549 O O . ASP A 1 203 ? -14.159 -3.872 17.518 1.00 94.81 203 ASP A O 1
ATOM 1553 N N . TYR A 1 204 ? -15.070 -3.925 15.450 1.00 95.75 204 TYR A N 1
ATOM 1554 C CA . TYR A 1 204 ? -14.330 -2.821 14.867 1.00 95.75 204 TYR A CA 1
ATOM 1555 C C . TYR A 1 204 ? -15.259 -1.668 14.487 1.00 95.75 204 TYR A C 1
ATOM 1557 O O . TYR A 1 204 ? -16.394 -1.862 14.043 1.00 95.75 204 TYR A O 1
ATOM 1565 N N . TYR A 1 205 ? -14.733 -0.457 14.630 1.00 95.75 205 TYR A N 1
ATOM 1566 C CA . TYR A 1 205 ? -15.371 0.792 14.238 1.00 95.75 205 TYR A CA 1
ATOM 1567 C C . TYR A 1 205 ? -14.397 1.590 13.380 1.00 95.75 205 TYR A C 1
ATOM 1569 O O . TYR A 1 205 ? -13.243 1.773 13.764 1.00 95.75 205 TYR A O 1
ATOM 1577 N N . GLU A 1 206 ? -14.851 2.071 12.231 1.00 95.88 206 GLU A N 1
ATOM 1578 C CA . GLU A 1 206 ? -14.106 3.038 11.438 1.00 95.88 206 GLU A CA 1
ATOM 1579 C C . GLU A 1 206 ? -14.451 4.443 11.918 1.00 95.88 206 GLU A C 1
ATOM 1581 O O . GLU A 1 206 ? -15.622 4.831 11.955 1.00 95.88 206 GLU A O 1
ATOM 1586 N N . LEU A 1 207 ? -13.423 5.193 12.289 1.00 95.75 207 LEU A N 1
ATOM 1587 C CA . LEU A 1 207 ? -13.529 6.561 12.760 1.00 95.75 207 LEU A CA 1
ATOM 1588 C C . LEU A 1 207 ? -13.076 7.528 11.678 1.00 95.75 207 LEU A C 1
ATOM 1590 O O . LEU A 1 207 ? -12.076 7.278 11.014 1.00 95.75 207 LEU A O 1
ATOM 1594 N N . ASP A 1 208 ? -13.758 8.663 11.583 1.00 95.19 208 ASP A N 1
ATOM 1595 C CA . ASP A 1 208 ? -13.255 9.869 10.930 1.00 95.19 208 ASP A CA 1
ATOM 1596 C C . ASP A 1 208 ? -12.973 10.943 11.982 1.00 95.19 208 ASP A C 1
ATOM 1598 O O . ASP A 1 208 ? -13.878 11.436 12.666 1.00 95.19 208 ASP A O 1
ATOM 1602 N N . CYS A 1 209 ? -11.696 11.292 12.092 1.00 92.31 209 CYS A N 1
ATOM 1603 C CA . CYS A 1 209 ? -11.142 12.272 13.005 1.00 92.31 209 CYS A CA 1
ATOM 1604 C C . CYS A 1 209 ? -10.589 13.465 12.215 1.00 92.31 209 CYS A C 1
ATOM 1606 O O . CYS A 1 209 ? -9.377 13.594 12.042 1.00 92.31 209 CYS A O 1
ATOM 1608 N N . MET A 1 210 ? -11.471 14.351 11.742 1.00 88.38 210 MET A N 1
ATOM 1609 C CA . MET A 1 210 ? -11.099 15.527 10.934 1.00 88.38 210 MET A CA 1
ATOM 1610 C C . MET A 1 210 ? -10.364 15.165 9.628 1.00 88.38 210 MET A C 1
ATOM 1612 O O . MET A 1 210 ? -9.376 15.803 9.266 1.00 88.38 210 MET A O 1
ATOM 1616 N N . GLY A 1 211 ? -10.841 14.142 8.920 1.00 87.00 211 GLY A N 1
ATOM 1617 C CA . GLY A 1 211 ? -10.273 13.667 7.658 1.00 87.00 211 GLY A CA 1
ATOM 1618 C C . GLY A 1 211 ? -9.213 12.578 7.816 1.00 87.00 211 GLY A C 1
ATOM 1619 O O . GLY A 1 211 ? -8.804 11.993 6.818 1.00 87.00 211 GLY A O 1
ATOM 1620 N N . MET A 1 212 ? -8.785 12.263 9.044 1.00 89.56 212 MET A N 1
ATOM 1621 C CA . MET A 1 212 ? -8.005 11.054 9.319 1.00 89.56 212 MET A CA 1
ATOM 1622 C C . MET A 1 212 ? -8.962 9.892 9.564 1.00 89.56 212 MET A C 1
ATOM 1624 O O . MET A 1 212 ? -9.666 9.880 10.575 1.00 89.56 212 MET A O 1
ATOM 1628 N N . VAL A 1 213 ? -8.981 8.938 8.633 1.00 92.00 213 VAL A N 1
ATOM 1629 C CA . VAL A 1 213 ? -9.897 7.793 8.654 1.00 92.00 213 VAL A CA 1
ATOM 1630 C C . VAL A 1 213 ? -9.148 6.502 8.960 1.00 92.00 213 VAL A C 1
ATOM 1632 O O . VAL A 1 213 ? -8.075 6.250 8.411 1.00 92.00 213 VAL A O 1
ATOM 1635 N N . GLY A 1 214 ? -9.718 5.668 9.826 1.00 92.31 214 GLY A N 1
ATOM 1636 C CA . GLY A 1 214 ? -9.217 4.318 10.059 1.00 92.31 214 GLY A CA 1
ATOM 1637 C C . GLY A 1 214 ? -9.937 3.585 11.184 1.00 92.31 214 GLY A C 1
ATOM 1638 O O . GLY A 1 214 ? -10.856 4.103 11.816 1.00 92.31 214 GLY A O 1
ATOM 1639 N N . TRP A 1 215 ? -9.522 2.348 11.417 1.00 94.12 215 TRP A N 1
ATOM 1640 C CA . TRP A 1 215 ? -10.226 1.380 12.245 1.00 94.12 215 TRP A CA 1
ATOM 1641 C C . TRP A 1 215 ? -9.689 1.321 13.671 1.00 94.12 215 TRP A C 1
ATOM 1643 O O . TRP A 1 215 ? -8.486 1.395 13.912 1.00 94.12 215 TRP A O 1
ATOM 1653 N N . VAL A 1 216 ? -10.590 1.122 14.625 1.00 94.62 216 VAL A N 1
ATOM 1654 C CA . VAL A 1 216 ? -10.288 0.870 16.038 1.00 94.62 216 VAL A CA 1
ATOM 1655 C C . VAL A 1 216 ? -11.148 -0.274 16.553 1.00 94.62 216 VAL A C 1
ATOM 1657 O O . VAL A 1 216 ? -12.233 -0.529 16.029 1.00 94.62 216 VAL A O 1
ATOM 1660 N N . THR A 1 217 ? -10.693 -0.964 17.592 1.00 94.75 217 THR A N 1
ATOM 1661 C CA . THR A 1 217 ? -11.513 -1.954 18.295 1.00 94.75 217 THR A CA 1
ATOM 1662 C C . THR A 1 217 ? -12.466 -1.277 19.278 1.00 94.75 217 THR A C 1
ATOM 1664 O O . THR A 1 217 ? -12.198 -0.184 19.787 1.00 94.75 217 THR A O 1
ATOM 1667 N N . ALA A 1 218 ? -13.561 -1.960 19.617 1.00 92.81 218 ALA A N 1
ATOM 1668 C CA . ALA A 1 218 ? -14.492 -1.526 20.660 1.00 92.81 218 ALA A CA 1
ATOM 1669 C C . ALA A 1 218 ? -13.798 -1.226 22.005 1.00 92.81 218 ALA A C 1
ATOM 1671 O O . ALA A 1 218 ? -14.203 -0.317 22.730 1.00 92.81 218 ALA A O 1
ATOM 1672 N N . GLU A 1 219 ? -12.745 -1.981 22.332 1.00 91.62 219 GLU A N 1
ATOM 1673 C CA . GLU A 1 219 ? -11.965 -1.816 23.561 1.00 91.62 219 GLU A CA 1
ATOM 1674 C C . GLU A 1 219 ? -11.185 -0.496 23.567 1.00 91.62 219 GLU A C 1
ATOM 1676 O O . GLU A 1 219 ? -11.188 0.222 24.568 1.00 91.62 219 GLU A O 1
ATOM 1681 N N . GLN A 1 220 ? -10.577 -0.122 22.437 1.00 91.44 220 GLN A N 1
ATOM 1682 C CA . GLN A 1 220 ? -9.801 1.116 22.330 1.00 91.44 220 GLN A CA 1
ATOM 1683 C C . GLN A 1 220 ? -10.656 2.375 22.542 1.00 91.44 220 GLN A C 1
ATOM 1685 O O . GLN A 1 220 ? -10.160 3.384 23.044 1.00 91.44 220 GLN A O 1
ATOM 1690 N N . ILE A 1 221 ? -11.945 2.314 22.201 1.00 92.38 221 ILE A N 1
ATOM 1691 C CA . ILE A 1 221 ? -12.911 3.404 22.405 1.00 92.38 221 ILE A CA 1
ATOM 1692 C C . ILE A 1 221 ? -13.868 3.137 23.570 1.00 92.38 221 ILE A C 1
ATOM 1694 O O . ILE A 1 221 ? -14.918 3.770 23.681 1.00 92.38 221 ILE A O 1
ATOM 1698 N N . ALA A 1 222 ? -13.510 2.238 24.490 1.00 90.12 222 ALA A N 1
ATOM 1699 C CA . ALA A 1 222 ? -14.385 1.870 25.597 1.00 90.12 222 ALA A CA 1
ATOM 1700 C C . ALA A 1 222 ? -14.689 3.032 26.566 1.00 90.12 222 ALA A C 1
ATOM 1702 O O . ALA A 1 222 ? -15.684 2.975 27.291 1.00 90.12 222 ALA A O 1
ATOM 1703 N N . GLY A 1 223 ? -13.867 4.082 26.581 1.00 86.50 223 GLY A N 1
ATOM 1704 C CA . GLY A 1 223 ? -14.103 5.315 27.341 1.00 86.50 223 GLY A CA 1
ATOM 1705 C C . GLY A 1 223 ? -14.756 6.445 26.540 1.00 86.50 223 GLY A C 1
ATOM 1706 O O . GLY A 1 223 ? -14.840 7.552 27.056 1.00 86.50 223 GLY A O 1
ATOM 1707 N N . ALA A 1 224 ? -15.146 6.208 25.283 1.00 89.38 224 ALA A N 1
ATOM 1708 C CA . ALA A 1 224 ? -15.758 7.231 24.445 1.00 89.38 224 ALA A CA 1
ATOM 1709 C C . ALA A 1 224 ? -17.227 7.455 24.827 1.00 89.38 224 ALA A C 1
ATOM 1711 O O . ALA A 1 224 ? -17.949 6.507 25.172 1.00 89.38 224 ALA A O 1
ATOM 1712 N N . GLU A 1 225 ? -17.664 8.706 24.714 1.00 88.06 225 GLU A N 1
ATOM 1713 C CA . GLU A 1 225 ? -19.011 9.153 25.070 1.00 88.06 225 GLU A CA 1
ATOM 1714 C C . GLU A 1 225 ? -19.667 9.872 23.890 1.00 88.06 225 GLU A C 1
ATOM 1716 O O . GLU A 1 225 ? -19.002 10.593 23.142 1.00 88.06 225 GLU A O 1
ATOM 1721 N N . LYS A 1 226 ? -20.981 9.687 23.721 1.00 83.56 226 LYS A N 1
ATOM 1722 C CA . LYS A 1 226 ? -21.758 10.554 22.829 1.00 83.56 226 LYS A CA 1
ATOM 1723 C C . LYS A 1 226 ? -21.898 11.927 23.508 1.00 83.56 226 LYS A C 1
ATOM 1725 O O . LYS A 1 226 ? -22.152 11.938 24.714 1.00 83.56 226 LYS A O 1
ATOM 1730 N N . PRO A 1 227 ? -21.696 13.040 22.783 1.00 73.19 227 PRO A N 1
ATOM 1731 C CA . PRO A 1 227 ? -21.877 14.379 23.330 1.00 73.19 227 PRO A CA 1
ATOM 1732 C C . PRO A 1 227 ? -23.313 14.648 23.800 1.00 73.19 227 PRO A C 1
ATOM 1734 O O . PRO A 1 227 ? -24.251 13.978 23.305 1.00 73.19 227 PRO A O 1
#

Nearest PDB structures (foldseek):
  5udn-assembly2_A  TM=5.708E-01  e=2.345E-01  Streptococcus pyogenes MGAS5005
  5udm-assembly1_B  TM=5.976E-01  e=2.971E-01  Streptococcus pyogenes MGAS5005
  5o1q-assembly1_A  TM=5.440E-01  e=2.345E-01  Kayvirus
  2lnh-assembly1_B  TM=4.587E-01  e=3.548E-01  Homo sapiens
  7aqh-assembly7_E  TM=6.438E-01  e=2.656E+00  Staphylococcus phage 2638A

Solvent-accessible surface area (backbone atoms only — not comparable to full-atom values): 12440 Å² total; per-residue (Å²): 100,75,58,27,56,50,41,51,52,51,48,30,70,65,57,71,49,88,60,67,56,60,25,52,48,43,1,47,16,48,32,74,50,58,72,67,64,68,32,58,59,54,48,48,54,44,59,77,69,32,56,78,82,57,92,87,48,92,56,67,55,82,51,64,43,92,87,67,51,30,58,53,16,38,31,54,23,27,31,50,50,53,51,46,28,75,74,66,59,32,71,62,43,54,54,52,27,51,53,33,32,55,73,69,39,53,58,62,57,16,46,20,69,70,71,73,45,58,56,72,58,51,50,31,52,54,29,48,75,59,70,43,77,66,78,56,79,45,69,77,41,54,71,73,62,37,43,78,59,92,80,64,93,67,56,72,70,40,55,29,34,36,28,76,66,59,66,61,44,70,16,16,70,36,78,49,99,43,42,46,70,66,47,67,38,55,37,56,38,67,29,33,30,71,43,69,21,25,46,98,89,44,48,29,35,28,34,37,42,89,83,47,64,29,20,38,44,57,73,81,49,65,67,42,41,69,124

pLDDT: mean 89.72, std 6.59, range [58.69, 97.5]

Radius of gyration: 19.53 Å; Cα contacts (8 Å, |Δi|>4): 370; chains: 1; bounding box: 47×32×50 Å

Mean predicted aligned error: 6.53 Å

Secondary structure (DSSP, 8-state):
-HHHHHHHHHHHHHHSS--SSHHHHHHHHHHHHHTS-SHHHHHHHHTTTSPPPPTTS---SSS--TTS---HHHHHHHHHHHHHHHHHTTHHHHHHHHHHHHTT--HHHHHHHHHSS-HHHHHHHHHHHHTPPPPPGGGTSTTTTPBPPSS-SS-TT-EEEPPSSSSEEEEESSSSTTPPEEEEEETT-EEEEEEEEEETTEEEEEEEETTEEEEEETTTTTT-B--

Sequence (227 aa):
TVAHEMVHLYQFDVIGGIIDPLWWAEGQANWFSRGGTPYDERLRHLITLQDLPTLTSEITLDIKQADGLPDLGYDMGASFINWLLANYGGIEMHARITAQMIAGQSLVDAVEAVTGKPFFDLQNEWRAYLGLPPISPADLDPASALEPLLDPRFAVGDVLTLPAAPPFLPLMGDPAPRALISGQCFAGMQATIQRSGSRAGVDYYELDCMGMVGWVTAEQIAGAEKP

Foldseek 3Di:
DVQLVVLLVVVCVLLVDDAPPPLQSLLRSLCRSPVCDPLLVVLLVLVVQFDQAFPPDRDDQQAQGRVRHRGRSNSVNVLLVVVCCVPPPHVVLVVQLSVVSSVVDHSQVSNCVSRVDHPLVSRQVSCVVSVHHRDDPCSVPLLSPFAADPDDPDDQFFKKQAAQPDQKQFFFAHPDPRGGGPDIAGHRAIWGFHGWGDDPRWTKTWIDRPNDTGIDTCVNRVVIDGD